Protein AF-A0A7S2IT44-F1 (afdb_monomer_lite)

Radius of gyration: 85.57 Å; chains: 1; bounding box: 168×26×240 Å

Foldseek 3Di:
DPVVVVVVVVVVVVVVVVVVVVVVVVVVVVVVVVVVVVVVVVVVVVVVVVVVVVVVVVVVVVVVVVVVVVVVVVVVVVVVVVVVVVVVVVVVVVVVVVVVVVVVVVVVVVVVVVVVVVVVVVVVVVVVVVVVVVVVVVVVVVVVVVVVVVVVVVVVVVVVVVVVVVVCCVVQCADPVGHHDDDDPPDPDCVVVVVVVDPPPPPD

Organism: NCBI:txid327968

pLDDT: mean 90.28, std 12.43, range [51.97, 98.56]

Secondary structure (DSSP, 8-state):
-HHHHHHHHHHHHHHHHHHHHHHHHHHHHHHHHHHHHHHHHHHHHHHHHHHHHHHHHHHHHHHHHHHHHHHHHHHHHHHHHHHHHHHHHHHHHHHHHHHHHHHHHHHHHHHHHHHHHHHHHHHHHHHHHHHHHHHHHHHHHHHHHHHHHHHHHHHHHHHHHHHHHHHHHHHTTB-TTSPBPP-------THHHHHTT-GGGS--

Sequence (204 aa):
MDQLRQHQMDLKKQEHAGIDKQKKISSLDKLMQNLQEQLQEEVDSKLAAEADARNAAQMQALLQKKNRMLDEALQLALKAQEKVEKRLAELTDKSIALTTQNDYLGTRIDGNEEDKGALKYELRRGEEEMRQTAATNTQLTQQHAEVEDRFNQIGAEKAALKAELDYIKREDMLDESGRTKPILIESDSKLVERLQINEFLYSA

Structure (mmCIF, N/CA/C/O backbone):
data_AF-A0A7S2IT44-F1
#
_entry.id   AF-A0A7S2IT44-F1
#
loop_
_atom_site.group_PDB
_atom_site.id
_atom_site.type_symbol
_atom_site.label_atom_id
_atom_site.label_alt_id
_atom_site.label_comp_id
_atom_site.label_asym_id
_atom_site.label_entity_id
_atom_site.label_seq_id
_atom_site.pdbx_PDB_ins_code
_atom_site.Cartn_x
_atom_site.Cartn_y
_atom_site.Cartn_z
_atom_site.occupancy
_atom_site.B_iso_or_equiv
_atom_site.auth_seq_id
_atom_site.auth_comp_id
_atom_site.auth_asym_id
_atom_site.auth_atom_id
_atom_site.pdbx_PDB_model_num
ATOM 1 N N . MET A 1 1 ? 84.188 9.986 -112.454 1.00 56.94 1 MET A N 1
ATOM 2 C CA . MET A 1 1 ? 84.364 9.146 -111.245 1.00 56.94 1 MET A CA 1
ATOM 3 C C . MET A 1 1 ? 83.858 9.828 -109.970 1.00 56.94 1 MET A C 1
ATOM 5 O O . MET A 1 1 ? 83.361 9.117 -109.107 1.00 56.94 1 MET A O 1
ATOM 9 N N . ASP A 1 2 ? 83.897 11.164 -109.854 1.00 64.44 2 ASP A N 1
ATOM 10 C CA . ASP A 1 2 ? 83.483 11.870 -108.622 1.00 64.44 2 ASP A CA 1
ATOM 11 C C . ASP A 1 2 ? 81.969 11.939 -108.361 1.00 64.44 2 ASP A C 1
ATOM 13 O O . ASP A 1 2 ? 81.542 11.778 -107.221 1.00 64.44 2 ASP A O 1
ATOM 17 N N . GLN A 1 3 ? 81.129 12.086 -109.392 1.00 68.44 3 GLN A N 1
ATOM 18 C CA . GLN A 1 3 ? 79.668 12.186 -109.206 1.00 68.44 3 GLN A CA 1
ATOM 19 C C . GLN A 1 3 ? 79.037 10.898 -108.645 1.00 68.44 3 GLN A C 1
ATOM 21 O O . GLN A 1 3 ? 78.153 10.958 -107.796 1.00 68.44 3 GLN A O 1
ATOM 26 N N . LEU A 1 4 ? 79.528 9.721 -109.052 1.00 73.56 4 LEU A N 1
ATOM 27 C CA . LEU A 1 4 ? 79.029 8.434 -108.552 1.00 73.56 4 LEU A CA 1
ATOM 28 C C . LEU A 1 4 ? 79.374 8.223 -107.067 1.00 73.56 4 LEU A C 1
ATOM 30 O O . LEU A 1 4 ? 78.542 7.730 -106.310 1.00 73.56 4 LEU A O 1
ATOM 34 N N . ARG A 1 5 ? 80.574 8.637 -106.631 1.00 76.00 5 ARG A N 1
ATOM 35 C CA . ARG A 1 5 ? 80.965 8.595 -105.211 1.00 76.00 5 ARG A CA 1
ATOM 36 C C . ARG A 1 5 ? 80.138 9.556 -104.364 1.00 76.00 5 ARG A C 1
ATOM 38 O O . ARG A 1 5 ? 79.732 9.180 -103.268 1.00 76.00 5 ARG A O 1
ATOM 45 N N . GLN A 1 6 ? 79.864 10.756 -104.876 1.00 77.62 6 GLN A N 1
ATOM 46 C CA . GLN A 1 6 ? 79.027 11.740 -104.192 1.00 77.62 6 GLN A CA 1
ATOM 47 C C . GLN A 1 6 ? 77.599 11.208 -103.990 1.00 77.62 6 GLN A C 1
ATOM 49 O O . GLN A 1 6 ? 77.111 11.183 -102.864 1.00 77.62 6 GLN A O 1
ATOM 54 N N . HIS A 1 7 ? 76.979 10.658 -105.040 1.00 78.06 7 HIS A N 1
ATOM 55 C CA . HIS A 1 7 ? 75.656 10.034 -104.934 1.00 78.06 7 HIS A CA 1
ATOM 56 C C . HIS A 1 7 ? 75.630 8.824 -103.987 1.00 78.06 7 HIS A C 1
ATOM 58 O O . HIS A 1 7 ? 74.667 8.660 -103.245 1.00 78.06 7 HIS A O 1
ATOM 64 N N . GLN A 1 8 ? 76.684 8.001 -103.951 1.00 78.69 8 GLN A N 1
ATOM 65 C CA . GLN A 1 8 ? 76.793 6.895 -102.989 1.00 78.69 8 GLN A CA 1
ATOM 66 C C . GLN A 1 8 ? 76.936 7.381 -101.537 1.00 78.69 8 GLN A C 1
ATOM 68 O O . GLN A 1 8 ? 76.395 6.755 -100.626 1.00 78.69 8 GLN A O 1
ATOM 73 N N . MET A 1 9 ? 77.646 8.489 -101.300 1.00 83.06 9 MET A N 1
ATOM 74 C CA . MET A 1 9 ? 77.715 9.112 -99.975 1.00 83.06 9 MET A CA 1
ATOM 75 C C . MET A 1 9 ? 76.372 9.706 -99.547 1.00 83.06 9 MET A C 1
ATOM 77 O O . MET A 1 9 ? 75.975 9.533 -98.394 1.00 83.06 9 MET A O 1
ATOM 81 N N . ASP A 1 10 ? 75.675 10.386 -100.454 1.00 82.19 10 ASP A N 1
ATOM 82 C CA . ASP A 1 10 ? 74.385 11.009 -100.159 1.00 82.19 10 ASP A CA 1
ATOM 83 C C . ASP A 1 10 ? 73.288 9.955 -99.941 1.00 82.19 10 ASP A C 1
ATOM 85 O O . ASP A 1 10 ? 72.503 10.083 -99.000 1.00 82.19 10 ASP A O 1
ATOM 89 N N . LEU A 1 11 ? 73.314 8.848 -100.694 1.00 82.38 11 LEU A N 1
ATOM 90 C CA . LEU A 1 11 ? 72.456 7.684 -100.459 1.00 82.38 11 LEU A CA 1
ATOM 91 C C . LEU A 1 11 ? 72.702 7.075 -99.071 1.00 82.38 11 LEU A C 1
ATOM 93 O O . LEU A 1 11 ? 71.756 6.908 -98.307 1.00 82.38 11 LEU A O 1
ATOM 97 N N . LYS A 1 12 ? 73.965 6.836 -98.687 1.00 83.56 12 LYS A N 1
ATOM 98 C CA . LYS A 1 12 ? 74.302 6.322 -97.345 1.00 83.56 12 LYS A CA 1
ATOM 99 C C . LYS A 1 12 ? 73.848 7.255 -96.223 1.00 83.56 12 LYS A C 1
ATOM 101 O O . LYS A 1 12 ? 73.388 6.779 -95.189 1.00 83.56 12 LYS A O 1
ATOM 106 N N . LYS A 1 13 ? 73.960 8.576 -96.400 1.00 85.25 13 LYS A N 1
ATOM 107 C CA . LYS A 1 13 ? 73.439 9.556 -95.428 1.00 85.25 13 LYS A CA 1
ATOM 108 C C . LYS A 1 13 ? 71.919 9.480 -95.315 1.00 85.25 13 LYS A C 1
ATOM 110 O O . LYS A 1 13 ? 71.393 9.556 -94.207 1.00 85.25 13 LYS A O 1
ATOM 115 N N . GLN A 1 14 ? 71.221 9.320 -96.436 1.00 83.44 14 GLN A N 1
ATOM 116 C CA . GLN A 1 14 ? 69.767 9.199 -96.462 1.00 83.44 14 GLN A CA 1
ATOM 117 C C . GLN A 1 14 ? 69.290 7.879 -95.837 1.00 83.44 14 GLN A C 1
ATOM 119 O O . GLN A 1 14 ? 68.323 7.888 -95.078 1.00 83.44 14 GLN A O 1
ATOM 124 N N . GLU A 1 15 ? 69.998 6.773 -96.074 1.00 84.88 15 GLU A N 1
ATOM 125 C CA . GLU A 1 15 ? 69.763 5.480 -95.422 1.00 84.88 15 GLU A CA 1
ATOM 126 C C . GLU A 1 15 ? 69.982 5.568 -93.907 1.00 84.88 15 GLU A C 1
ATOM 128 O O . GLU A 1 15 ? 69.126 5.133 -93.139 1.00 84.88 15 GLU A O 1
ATOM 133 N N . HIS A 1 16 ? 71.075 6.197 -93.455 1.00 85.38 16 HIS A N 1
ATOM 134 C CA . HIS A 1 16 ? 71.330 6.407 -92.024 1.00 85.38 16 HIS A CA 1
ATOM 135 C C . HIS A 1 16 ? 70.254 7.286 -91.375 1.00 85.38 16 HIS A C 1
ATOM 137 O O . HIS A 1 16 ? 69.693 6.921 -90.344 1.00 85.38 16 HIS A O 1
ATOM 143 N N . ALA A 1 17 ? 69.883 8.393 -92.026 1.00 88.00 17 ALA A N 1
ATOM 144 C CA . ALA A 1 17 ? 68.797 9.253 -91.568 1.00 88.00 17 ALA A CA 1
ATOM 145 C C . ALA A 1 17 ? 67.441 8.522 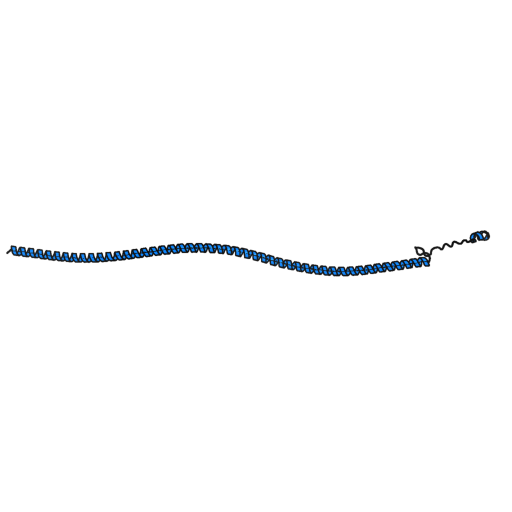-91.543 1.00 88.00 17 ALA A C 1
ATOM 147 O O . ALA A 1 17 ? 66.611 8.793 -90.675 1.00 88.00 17 ALA A O 1
ATOM 148 N N . GLY A 1 18 ? 67.206 7.593 -92.474 1.00 87.56 18 GLY A N 1
ATOM 149 C CA . GLY A 1 18 ? 66.038 6.712 -92.485 1.00 87.56 18 GLY A CA 1
ATOM 150 C C . GLY A 1 18 ? 66.027 5.746 -91.300 1.00 87.56 18 GLY A C 1
ATOM 151 O O . GLY A 1 18 ? 65.014 5.638 -90.611 1.00 87.56 18 GLY A O 1
ATOM 152 N N . ILE A 1 19 ? 67.164 5.110 -91.005 1.00 90.12 19 ILE A N 1
ATOM 153 C CA . ILE A 1 19 ? 67.335 4.215 -89.850 1.00 90.12 19 ILE A CA 1
ATOM 154 C C . ILE A 1 19 ? 67.107 4.968 -88.531 1.00 90.12 19 ILE A C 1
ATOM 156 O O . ILE A 1 19 ? 66.402 4.467 -87.653 1.00 90.12 19 ILE A O 1
ATOM 160 N N . ASP A 1 20 ? 67.648 6.177 -88.388 1.00 89.81 20 ASP A N 1
ATOM 161 C CA . ASP A 1 20 ? 67.479 6.982 -87.173 1.00 89.81 20 ASP A CA 1
ATOM 162 C C . ASP A 1 20 ? 66.030 7.445 -86.984 1.00 89.81 20 ASP A C 1
ATOM 164 O O . ASP A 1 20 ? 65.495 7.389 -85.872 1.00 89.81 20 ASP A O 1
ATOM 168 N N . LYS A 1 21 ? 65.347 7.824 -88.073 1.00 91.69 21 LYS A N 1
ATOM 169 C CA . LYS A 1 21 ? 63.904 8.106 -88.047 1.00 91.69 21 LYS A CA 1
ATOM 170 C C . LYS A 1 21 ? 63.099 6.869 -87.656 1.00 91.69 21 LYS A C 1
ATOM 172 O O . LYS A 1 21 ? 62.211 6.990 -86.817 1.00 91.69 21 LYS A O 1
ATOM 177 N N . GLN A 1 22 ? 63.433 5.691 -88.183 1.00 91.69 22 GLN A N 1
ATOM 178 C CA . GLN A 1 22 ? 62.745 4.442 -87.849 1.00 91.69 22 GLN A CA 1
ATOM 179 C C . GLN A 1 22 ? 62.913 4.069 -86.370 1.00 91.69 22 GLN A C 1
ATOM 181 O O . GLN A 1 22 ? 61.943 3.693 -85.712 1.00 91.69 22 GLN A O 1
ATOM 186 N N . LYS A 1 23 ? 64.122 4.224 -85.813 1.00 92.31 23 LYS A N 1
ATOM 187 C CA . LYS A 1 23 ? 64.368 4.036 -84.373 1.00 92.31 23 LYS A CA 1
ATOM 188 C C . LYS A 1 23 ? 63.556 5.019 -83.537 1.00 92.31 23 LYS A C 1
ATOM 190 O O . LYS A 1 23 ? 62.980 4.624 -82.526 1.00 92.31 23 LYS A O 1
ATOM 195 N N . LYS A 1 24 ? 63.479 6.281 -83.971 1.00 93.62 24 LYS A N 1
ATOM 196 C CA . LYS A 1 24 ? 62.694 7.307 -83.282 1.00 93.62 24 LYS A CA 1
ATOM 197 C C . LYS A 1 24 ? 61.197 6.996 -83.313 1.00 93.62 24 LYS A C 1
ATOM 199 O O . LYS A 1 24 ? 60.570 7.065 -82.262 1.00 93.62 24 LYS A O 1
ATOM 204 N N . ILE A 1 25 ? 60.654 6.581 -84.458 1.00 92.56 25 ILE A N 1
ATOM 205 C CA . ILE A 1 25 ? 59.260 6.124 -84.588 1.00 92.56 25 ILE A CA 1
ATOM 206 C C . ILE A 1 25 ? 59.003 4.948 -83.642 1.00 92.56 25 ILE A C 1
ATOM 208 O O . ILE A 1 25 ? 58.142 5.054 -82.782 1.00 92.56 25 ILE A O 1
ATOM 212 N N . SER A 1 26 ? 59.838 3.904 -83.673 1.00 93.25 26 SER A N 1
ATOM 213 C CA . SER A 1 26 ? 59.680 2.751 -82.775 1.00 93.25 26 SER A CA 1
ATOM 214 C C . SER A 1 26 ? 59.762 3.125 -81.287 1.00 93.25 26 SER A C 1
ATOM 216 O O . SER A 1 26 ? 59.052 2.551 -80.463 1.00 93.25 26 SER A O 1
ATOM 218 N N . SER A 1 27 ? 60.611 4.091 -80.920 1.00 94.31 27 SER A N 1
ATOM 219 C CA . SER A 1 27 ? 60.690 4.584 -79.540 1.00 94.31 27 SER A CA 1
ATOM 220 C C . SER A 1 27 ? 59.446 5.371 -79.123 1.00 94.31 27 SER A C 1
ATOM 222 O O . SER A 1 27 ? 58.989 5.229 -77.991 1.00 94.31 27 SER A O 1
ATOM 224 N N . LEU A 1 28 ? 58.879 6.160 -80.040 1.00 93.88 28 LEU A N 1
ATOM 225 C CA . LEU A 1 28 ? 57.646 6.907 -79.815 1.00 93.88 28 LEU A CA 1
ATOM 226 C C . LEU A 1 28 ? 56.434 5.973 -79.749 1.00 93.88 28 LEU A C 1
ATOM 228 O O . LEU A 1 28 ? 55.588 6.181 -78.890 1.00 93.88 28 LEU A O 1
ATOM 232 N N . ASP A 1 29 ? 56.389 4.916 -80.561 1.00 93.75 29 ASP A N 1
ATOM 233 C CA . ASP A 1 29 ? 55.325 3.907 -80.514 1.00 93.75 29 ASP A CA 1
ATOM 234 C C . ASP A 1 29 ? 55.306 3.175 -79.167 1.00 93.75 29 ASP A C 1
ATOM 236 O O . ASP A 1 29 ? 54.248 3.008 -78.566 1.00 93.75 29 ASP A O 1
ATOM 240 N N . LYS A 1 30 ? 56.482 2.801 -78.641 1.00 94.69 30 LYS A N 1
ATOM 241 C CA . LYS A 1 30 ? 56.598 2.207 -77.298 1.00 94.69 30 LYS A CA 1
ATOM 242 C C . LYS A 1 30 ? 56.159 3.174 -76.202 1.00 94.69 30 LYS A C 1
ATOM 244 O O . LYS A 1 30 ? 55.469 2.773 -75.273 1.00 94.69 30 LYS A O 1
ATOM 249 N N . LEU A 1 31 ? 56.551 4.445 -76.305 1.00 95.38 31 LEU A N 1
ATOM 250 C CA . LEU A 1 31 ? 56.120 5.468 -75.354 1.00 95.38 31 LEU A CA 1
ATOM 251 C C . LEU A 1 31 ? 54.600 5.668 -75.406 1.00 95.38 31 LEU A C 1
ATOM 253 O O . LEU A 1 31 ? 53.967 5.781 -74.363 1.00 95.38 31 LEU A O 1
ATOM 257 N N . MET A 1 32 ? 54.020 5.686 -76.607 1.00 95.56 32 MET A N 1
ATOM 258 C CA . MET A 1 32 ? 52.580 5.809 -76.812 1.00 95.56 32 MET A CA 1
ATOM 259 C C . MET A 1 32 ? 51.829 4.620 -76.205 1.00 95.56 32 MET A C 1
ATOM 261 O O . MET A 1 32 ? 50.849 4.840 -75.502 1.00 95.56 32 MET A O 1
ATOM 265 N N . GLN A 1 33 ? 52.306 3.389 -76.416 1.00 95.19 33 GLN A N 1
ATOM 266 C CA . GLN A 1 33 ? 51.720 2.191 -75.805 1.00 95.19 33 GLN A CA 1
ATOM 267 C C . GLN A 1 33 ? 51.778 2.249 -74.276 1.00 95.19 33 GLN A C 1
ATOM 269 O O . GLN A 1 33 ? 50.745 2.099 -73.632 1.00 95.19 33 GLN A O 1
ATOM 274 N N . ASN A 1 34 ? 52.937 2.579 -73.698 1.00 95.81 34 ASN A N 1
ATOM 275 C CA . ASN A 1 34 ? 53.078 2.707 -72.244 1.00 95.81 34 ASN A CA 1
ATOM 276 C C . ASN A 1 34 ? 52.149 3.785 -71.659 1.00 95.81 34 ASN A C 1
ATOM 278 O O . ASN A 1 34 ? 51.547 3.580 -70.610 1.00 95.81 34 ASN A O 1
ATOM 282 N N . LEU A 1 35 ? 52.021 4.940 -72.323 1.00 95.56 35 LEU A N 1
ATOM 283 C CA . LEU A 1 35 ? 51.110 6.003 -71.883 1.00 95.56 35 LEU A CA 1
ATOM 284 C C . LEU A 1 35 ? 49.642 5.580 -71.994 1.00 95.56 35 LEU A C 1
ATOM 286 O O . LEU A 1 35 ? 48.829 5.974 -71.162 1.00 95.56 35 LEU A O 1
ATOM 290 N N . GLN A 1 36 ? 49.297 4.788 -73.008 1.00 96.00 36 GLN A N 1
ATOM 291 C CA . GLN A 1 36 ? 47.947 4.267 -73.185 1.00 96.00 36 GLN A CA 1
ATOM 292 C C . GLN A 1 36 ? 47.595 3.228 -72.111 1.00 96.00 36 GLN A C 1
ATOM 294 O O . GLN A 1 36 ? 46.484 3.264 -71.590 1.00 96.00 36 GLN A O 1
ATOM 299 N N . GLU A 1 37 ? 48.540 2.363 -71.735 1.00 95.81 37 GLU A N 1
ATOM 300 C CA . GLU A 1 37 ? 48.389 1.421 -70.618 1.00 95.81 37 GLU A CA 1
ATOM 301 C C . GLU A 1 37 ? 48.223 2.158 -69.281 1.00 95.81 37 GLU A C 1
ATOM 303 O O . GLU A 1 37 ? 47.260 1.906 -68.563 1.00 95.81 37 GLU A O 1
ATOM 308 N N . GLN A 1 38 ? 49.076 3.145 -68.990 1.00 95.94 38 GLN A N 1
ATOM 309 C CA . GLN A 1 38 ? 48.962 3.961 -67.772 1.00 95.94 38 GLN A CA 1
ATOM 310 C C . GLN A 1 38 ? 47.640 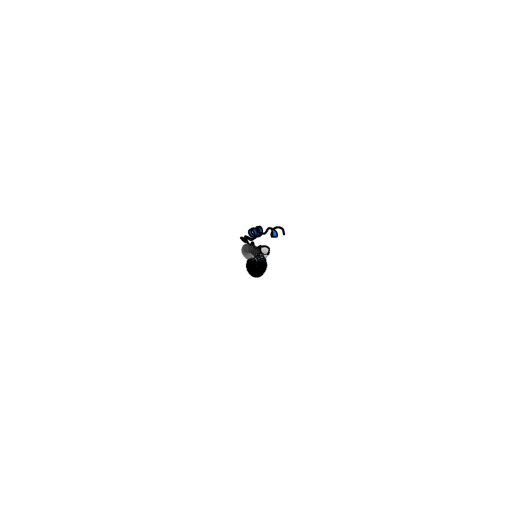4.730 -67.698 1.00 95.94 38 GLN A C 1
ATOM 312 O O . GLN A 1 38 ? 47.026 4.821 -66.636 1.00 95.94 38 GLN A O 1
ATOM 317 N N . LEU A 1 39 ? 47.179 5.284 -68.824 1.00 95.75 39 LEU A N 1
ATOM 318 C CA . LEU A 1 39 ? 45.885 5.959 -68.876 1.00 95.75 39 LEU A CA 1
ATOM 319 C C . LEU A 1 39 ? 44.739 4.981 -68.594 1.00 95.75 39 LEU A C 1
ATOM 321 O O . LEU A 1 39 ? 43.792 5.352 -67.905 1.00 95.75 39 LEU A O 1
ATOM 325 N N . GLN A 1 40 ? 44.820 3.753 -69.110 1.00 95.88 40 GLN A N 1
ATOM 326 C CA . GLN A 1 40 ? 43.812 2.728 -68.857 1.00 95.88 40 GLN A CA 1
ATOM 327 C C . GLN A 1 40 ? 43.775 2.335 -67.373 1.00 95.88 40 GLN A C 1
ATOM 329 O O . GLN A 1 40 ? 42.694 2.300 -66.790 1.00 95.88 40 GLN A O 1
ATOM 334 N N . GLU A 1 41 ? 44.935 2.132 -66.743 1.00 96.50 41 GLU A N 1
ATOM 335 C CA . GLU A 1 41 ? 45.030 1.844 -65.305 1.00 96.50 41 GLU A CA 1
ATOM 336 C C . GLU A 1 41 ? 44.437 2.973 -64.445 1.00 96.50 41 GLU A C 1
ATOM 338 O O . GLU A 1 41 ? 43.683 2.711 -63.506 1.00 96.50 41 GLU A O 1
ATOM 343 N N . GLU A 1 42 ? 44.715 4.236 -64.781 1.00 95.38 42 GLU A N 1
ATOM 344 C CA . GLU A 1 42 ? 44.138 5.395 -64.087 1.00 95.38 42 GLU A CA 1
ATOM 345 C C . GLU A 1 42 ? 42.618 5.499 -64.277 1.00 95.38 42 GLU A C 1
ATOM 347 O O . GLU A 1 42 ? 41.886 5.825 -63.338 1.00 95.38 42 GLU A O 1
ATOM 352 N N . VAL A 1 43 ? 42.110 5.192 -65.475 1.00 96.56 43 VAL A N 1
ATOM 353 C CA . VAL A 1 43 ? 40.663 5.152 -65.734 1.00 96.56 43 VAL A CA 1
ATOM 354 C C . VAL A 1 43 ? 39.997 4.060 -64.897 1.00 96.56 43 VAL A C 1
ATOM 356 O O . VAL A 1 43 ? 38.989 4.336 -64.243 1.00 96.56 43 VAL A O 1
ATOM 359 N N . ASP A 1 44 ? 40.569 2.858 -64.862 1.00 96.19 44 ASP A N 1
ATOM 360 C CA . ASP A 1 44 ? 40.024 1.734 -64.097 1.00 96.19 44 ASP A CA 1
ATOM 361 C C . ASP A 1 44 ? 40.072 2.011 -62.584 1.00 96.19 44 ASP A C 1
ATOM 363 O O . ASP A 1 44 ? 39.083 1.796 -61.876 1.00 96.19 44 ASP A O 1
ATOM 367 N N . SER A 1 45 ? 41.175 2.587 -62.094 1.00 96.25 45 SER A N 1
ATOM 368 C CA . SER A 1 45 ? 41.328 3.040 -60.705 1.00 96.25 45 SER A CA 1
ATOM 369 C C . SER A 1 45 ? 40.281 4.092 -60.327 1.00 96.25 45 SER A C 1
ATOM 371 O O . SER A 1 45 ? 39.625 3.994 -59.285 1.00 96.25 45 SER A O 1
ATOM 373 N N . LYS A 1 46 ? 40.042 5.075 -61.205 1.00 96.31 46 LYS A N 1
ATOM 374 C CA . LYS A 1 46 ? 39.025 6.108 -60.987 1.00 96.31 46 LYS A CA 1
ATOM 375 C C . LYS A 1 46 ? 37.613 5.526 -60.939 1.00 96.31 46 LYS A C 1
ATOM 377 O O . LYS A 1 46 ? 36.829 5.926 -60.080 1.00 96.31 46 LYS A O 1
ATOM 382 N N . LEU A 1 47 ? 37.287 4.589 -61.830 1.00 96.31 47 LEU A N 1
ATOM 383 C CA . LEU A 1 47 ? 35.983 3.920 -61.837 1.00 96.31 47 LEU A CA 1
ATOM 384 C C . LEU A 1 47 ? 35.762 3.101 -60.558 1.00 96.31 47 LEU A C 1
ATOM 386 O O . LEU A 1 47 ? 34.669 3.143 -59.990 1.00 96.31 47 LEU A O 1
ATOM 390 N N . ALA A 1 48 ? 36.796 2.409 -60.068 1.00 96.44 48 ALA A N 1
ATOM 391 C CA . ALA A 1 48 ? 36.739 1.693 -58.795 1.00 96.44 48 ALA A CA 1
ATOM 392 C C . ALA A 1 48 ? 36.516 2.654 -57.613 1.00 96.44 48 ALA A C 1
ATOM 394 O O . ALA A 1 48 ? 35.604 2.446 -56.811 1.00 96.44 48 ALA A O 1
ATOM 395 N N . ALA A 1 49 ? 37.269 3.757 -57.554 1.00 96.12 49 ALA A N 1
ATOM 396 C CA . ALA A 1 49 ? 37.117 4.769 -56.510 1.00 96.12 49 ALA A CA 1
ATOM 397 C C . ALA A 1 49 ? 35.726 5.431 -56.523 1.00 96.12 49 ALA A C 1
ATOM 399 O O . ALA A 1 49 ? 35.154 5.703 -55.466 1.00 96.12 49 ALA A O 1
ATOM 400 N N . GLU A 1 50 ? 35.148 5.671 -57.705 1.00 96.25 50 GLU A N 1
ATOM 401 C CA . GLU A 1 50 ? 33.794 6.217 -57.840 1.00 96.25 50 GLU A CA 1
ATOM 402 C C . GLU A 1 50 ? 32.723 5.223 -57.357 1.00 96.25 50 GLU A C 1
ATOM 404 O O . GLU A 1 50 ? 31.781 5.613 -56.657 1.00 96.25 50 GLU A O 1
ATOM 409 N N . ALA A 1 51 ? 32.882 3.931 -57.665 1.00 96.19 51 ALA A N 1
ATOM 410 C CA . ALA A 1 51 ? 31.998 2.881 -57.166 1.00 96.19 51 ALA A CA 1
ATOM 411 C C . ALA A 1 51 ? 32.052 2.773 -55.632 1.00 96.19 51 ALA A C 1
ATOM 413 O O . ALA A 1 51 ? 31.004 2.731 -54.978 1.00 96.19 51 ALA A O 1
ATOM 414 N N . ASP A 1 52 ? 33.250 2.814 -55.048 1.00 96.31 52 ASP A N 1
ATOM 415 C CA . ASP A 1 52 ? 33.447 2.773 -53.598 1.00 96.31 52 ASP A CA 1
ATOM 416 C C . ASP A 1 52 ? 32.869 4.008 -52.902 1.00 96.31 52 ASP A C 1
ATOM 418 O O . ASP A 1 52 ? 32.155 3.881 -51.902 1.00 96.31 52 ASP A O 1
ATOM 422 N N . ALA A 1 53 ? 33.084 5.204 -53.460 1.00 96.44 53 ALA A N 1
ATOM 423 C CA . ALA A 1 53 ? 32.500 6.438 -52.942 1.00 96.44 53 ALA A CA 1
ATOM 424 C C . ALA A 1 53 ? 30.963 6.385 -52.952 1.00 96.44 53 ALA A C 1
ATOM 426 O O . ALA A 1 53 ? 30.310 6.782 -51.981 1.00 96.44 53 ALA A O 1
ATOM 427 N N . ARG A 1 54 ? 30.369 5.838 -54.020 1.00 96.62 54 ARG A N 1
ATOM 428 C CA . ARG A 1 54 ? 28.916 5.658 -54.123 1.00 96.62 54 ARG A CA 1
ATOM 429 C C . ARG A 1 54 ? 28.388 4.662 -53.088 1.00 96.62 54 ARG A C 1
ATOM 431 O O . ARG A 1 54 ? 27.368 4.940 -52.453 1.00 96.62 54 ARG A O 1
ATOM 438 N N . ASN A 1 55 ? 29.076 3.539 -52.886 1.00 96.12 55 ASN A N 1
ATOM 439 C CA . ASN A 1 55 ? 28.715 2.539 -51.878 1.00 96.12 55 ASN A CA 1
ATOM 440 C C . ASN A 1 55 ? 28.811 3.110 -50.455 1.00 96.12 55 ASN A C 1
ATOM 442 O O . ASN A 1 55 ? 27.885 2.947 -49.655 1.00 96.12 55 ASN A O 1
ATOM 446 N N . ALA A 1 56 ? 29.882 3.849 -50.153 1.00 96.56 56 ALA A N 1
ATOM 447 C CA . ALA A 1 56 ? 30.064 4.517 -48.867 1.00 96.56 56 ALA A CA 1
ATOM 448 C C . ALA A 1 56 ? 28.949 5.540 -48.594 1.00 96.56 56 ALA A C 1
ATOM 450 O O . ALA A 1 56 ? 28.368 5.541 -47.506 1.00 96.56 56 ALA A O 1
ATOM 451 N N . ALA A 1 57 ? 28.581 6.352 -49.592 1.00 96.88 57 ALA A N 1
ATOM 452 C CA . ALA A 1 57 ? 27.491 7.320 -49.474 1.00 96.88 57 ALA A CA 1
ATOM 453 C C . ALA A 1 57 ? 26.132 6.644 -49.203 1.00 96.88 57 ALA A C 1
ATOM 455 O O . ALA A 1 57 ? 25.363 7.102 -48.352 1.00 96.88 57 ALA A O 1
ATOM 456 N N . GLN A 1 58 ? 25.841 5.523 -49.873 1.00 97.06 58 GLN A N 1
ATOM 457 C CA . GLN A 1 58 ? 24.624 4.745 -49.615 1.00 97.06 58 GLN A CA 1
ATOM 458 C C . GLN A 1 58 ? 24.607 4.162 -48.198 1.00 97.06 58 GLN A C 1
ATOM 460 O O . GLN A 1 58 ? 23.592 4.256 -47.501 1.00 97.06 58 GLN A O 1
ATOM 465 N N . MET A 1 59 ? 25.729 3.602 -47.739 1.00 96.75 59 MET A N 1
ATOM 466 C CA . MET A 1 59 ? 25.827 3.050 -46.389 1.00 96.75 59 MET A CA 1
ATOM 467 C C . MET A 1 59 ? 25.677 4.142 -45.323 1.00 96.75 59 MET A C 1
ATOM 469 O O . MET A 1 59 ? 24.951 3.952 -44.345 1.00 96.75 59 MET A O 1
ATOM 473 N N . GLN A 1 60 ? 26.280 5.313 -45.537 1.00 97.25 60 GLN A N 1
ATOM 474 C CA . GLN A 1 60 ? 26.133 6.469 -44.655 1.00 97.25 60 GLN A CA 1
ATOM 475 C C . GLN A 1 60 ? 24.671 6.928 -44.561 1.00 97.25 60 GLN A C 1
ATOM 477 O O . GLN A 1 60 ? 24.179 7.175 -43.459 1.00 97.25 60 GLN A O 1
ATOM 482 N N . ALA A 1 61 ? 23.947 6.981 -45.683 1.00 97.06 61 ALA A N 1
ATOM 483 C CA . ALA A 1 61 ? 22.528 7.335 -45.693 1.00 97.06 61 ALA A CA 1
ATOM 484 C C . ALA A 1 61 ? 21.670 6.325 -44.904 1.00 97.06 61 ALA A C 1
ATOM 486 O O . ALA A 1 61 ? 20.781 6.718 -44.143 1.00 97.06 61 ALA A O 1
ATOM 487 N N . LEU A 1 62 ? 21.958 5.023 -45.026 1.00 97.38 62 LEU A N 1
ATOM 488 C CA . LEU A 1 62 ? 21.274 3.981 -44.252 1.00 97.38 62 LEU A CA 1
ATOM 489 C C . LEU A 1 62 ? 21.558 4.097 -42.751 1.00 97.38 62 LEU A C 1
ATOM 491 O O . LEU A 1 62 ? 20.633 3.963 -41.947 1.00 97.38 62 LEU A O 1
ATOM 495 N N . LEU A 1 63 ? 22.806 4.374 -42.366 1.00 97.50 63 LEU A N 1
ATOM 496 C CA . LEU A 1 63 ? 23.183 4.580 -40.967 1.00 97.50 63 LEU A CA 1
ATOM 497 C C . LEU A 1 63 ? 22.502 5.815 -40.376 1.00 97.50 63 LEU A C 1
ATOM 499 O O . LEU A 1 63 ? 21.937 5.732 -39.290 1.00 97.50 63 LEU A O 1
ATOM 503 N N . GLN A 1 64 ? 22.464 6.930 -41.107 1.00 97.88 64 GLN A N 1
ATOM 504 C CA . GLN A 1 64 ? 21.740 8.127 -40.674 1.00 97.88 64 GLN A CA 1
ATOM 505 C C . GLN A 1 64 ? 20.245 7.852 -40.482 1.00 97.88 64 GLN A C 1
ATOM 507 O O . GLN A 1 64 ? 19.663 8.295 -39.492 1.00 97.88 64 GLN A O 1
ATOM 512 N N . LYS A 1 65 ? 19.623 7.086 -41.388 1.00 97.69 65 LYS A N 1
ATOM 513 C CA . LYS A 1 65 ? 18.219 6.682 -41.245 1.00 97.69 65 LYS A CA 1
ATOM 514 C C . LYS A 1 65 ? 18.007 5.812 -40.004 1.00 97.69 65 LYS A C 1
ATOM 516 O O . LYS A 1 65 ? 17.066 6.059 -39.256 1.00 97.69 65 LYS A O 1
ATOM 521 N N . LYS A 1 66 ? 18.880 4.827 -39.764 1.00 97.75 66 LYS A N 1
ATOM 522 C CA . LYS A 1 66 ? 18.815 3.974 -38.566 1.00 97.75 66 LYS A CA 1
ATOM 523 C C . LYS A 1 66 ? 18.993 4.778 -37.280 1.00 97.75 66 LYS A C 1
ATOM 525 O O . LYS A 1 66 ? 18.216 4.577 -36.355 1.00 97.75 66 LYS A O 1
ATOM 530 N N . ASN A 1 67 ? 19.946 5.707 -37.241 1.00 97.88 67 ASN A N 1
ATOM 531 C CA . ASN A 1 67 ? 20.173 6.554 -36.070 1.00 97.88 67 ASN A CA 1
ATOM 532 C C . ASN A 1 67 ? 18.941 7.402 -35.745 1.00 97.88 67 ASN A C 1
ATOM 534 O O . ASN A 1 67 ? 18.491 7.382 -34.609 1.00 97.88 67 ASN A O 1
ATOM 538 N N . ARG A 1 68 ? 18.313 8.034 -36.747 1.00 97.94 68 ARG A N 1
ATOM 539 C CA . ARG A 1 68 ? 17.064 8.785 -36.529 1.00 97.94 68 ARG A CA 1
ATOM 540 C C . ARG A 1 68 ? 15.949 7.916 -35.948 1.00 97.94 68 ARG A C 1
ATOM 542 O O . ARG A 1 68 ? 15.275 8.334 -35.016 1.00 97.94 68 ARG A O 1
ATOM 549 N N . MET A 1 69 ? 15.777 6.696 -36.462 1.00 97.50 69 MET A N 1
ATOM 550 C CA . MET A 1 69 ? 14.773 5.767 -35.929 1.00 97.50 69 MET A CA 1
ATOM 551 C C . MET A 1 69 ? 15.075 5.351 -34.482 1.00 97.50 69 MET A C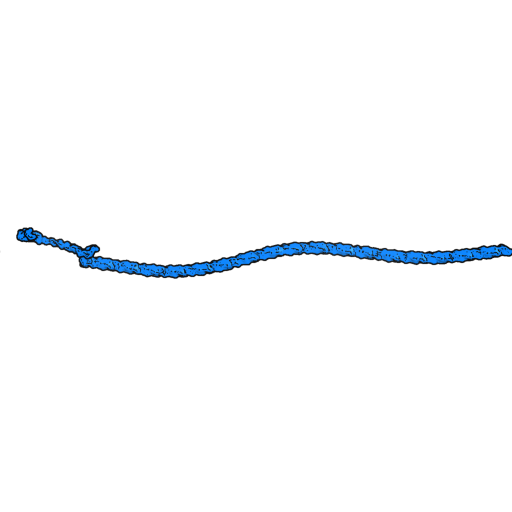 1
ATOM 553 O O . MET A 1 69 ? 14.151 5.206 -33.685 1.00 97.50 69 MET A O 1
ATOM 557 N N . LEU A 1 70 ? 16.351 5.156 -34.138 1.00 97.81 70 LEU A N 1
ATOM 558 C CA . LEU A 1 70 ? 16.767 4.854 -32.767 1.00 97.81 70 LEU A CA 1
ATOM 559 C C . LEU A 1 70 ? 16.521 6.040 -31.829 1.00 97.81 70 LEU A C 1
ATOM 561 O O . LEU A 1 70 ? 16.016 5.829 -30.730 1.00 97.81 70 LEU A O 1
ATOM 565 N N . ASP A 1 71 ? 16.802 7.266 -32.272 1.00 97.62 71 ASP A N 1
ATOM 566 C CA . ASP A 1 71 ? 16.550 8.482 -31.493 1.00 97.62 71 ASP A CA 1
ATOM 567 C C . ASP A 1 71 ? 15.048 8.673 -31.215 1.00 97.62 71 ASP A C 1
ATOM 569 O O . ASP A 1 71 ? 14.649 8.971 -30.087 1.00 97.62 71 ASP A O 1
ATOM 573 N N . GLU A 1 72 ? 14.194 8.440 -32.216 1.00 97.81 72 GLU A N 1
ATOM 574 C CA . GLU A 1 72 ? 12.733 8.480 -32.065 1.00 97.81 72 GLU A CA 1
ATOM 575 C C . GLU A 1 72 ? 12.222 7.389 -31.110 1.00 97.81 72 GLU A C 1
ATOM 577 O O . GLU A 1 72 ? 11.393 7.659 -30.235 1.00 97.81 72 GLU A O 1
ATOM 582 N N . ALA A 1 73 ? 12.740 6.163 -31.232 1.00 97.94 73 ALA A N 1
ATOM 583 C CA . ALA A 1 73 ? 12.389 5.064 -30.337 1.00 97.94 73 ALA A CA 1
ATOM 584 C C . ALA A 1 73 ? 12.823 5.347 -28.890 1.00 97.94 73 ALA A C 1
ATOM 586 O O . ALA A 1 73 ? 12.053 5.106 -27.958 1.00 97.94 73 ALA A O 1
ATOM 587 N N . LEU A 1 74 ? 14.019 5.912 -28.699 1.00 98.00 74 LEU A N 1
ATOM 588 C CA . LEU A 1 74 ? 14.527 6.315 -27.390 1.00 98.00 74 LEU A CA 1
ATOM 589 C C . LEU A 1 74 ? 13.649 7.407 -26.767 1.00 98.00 74 LEU A C 1
ATOM 591 O O . LEU A 1 74 ? 13.266 7.297 -25.606 1.00 98.00 74 LEU A O 1
ATOM 595 N N . GLN A 1 75 ? 13.264 8.426 -27.539 1.00 98.25 75 GLN A N 1
ATOM 596 C CA . GLN A 1 75 ? 12.350 9.479 -27.084 1.00 98.25 75 GLN A CA 1
ATOM 597 C C . GLN A 1 75 ? 11.000 8.919 -26.615 1.00 98.25 75 GLN A C 1
ATOM 599 O O . GLN A 1 75 ? 10.471 9.346 -25.585 1.00 98.25 75 GLN A O 1
ATOM 604 N N . LEU A 1 76 ? 10.431 7.959 -27.350 1.00 98.06 76 LEU A N 1
ATOM 605 C CA . LEU A 1 76 ? 9.181 7.301 -26.964 1.00 98.06 76 LEU A CA 1
ATOM 606 C C . LEU A 1 76 ? 9.345 6.468 -25.688 1.00 98.06 76 LEU A C 1
ATOM 608 O O . LEU A 1 76 ? 8.489 6.540 -24.804 1.00 98.06 76 LEU A O 1
ATOM 612 N N . ALA A 1 77 ? 10.446 5.725 -25.571 1.00 98.06 77 ALA A N 1
ATOM 613 C CA . ALA A 1 77 ? 10.749 4.928 -24.387 1.00 98.06 77 ALA A CA 1
ATOM 614 C C . ALA A 1 77 ? 10.912 5.806 -23.136 1.00 98.06 77 ALA A C 1
ATOM 616 O O . ALA A 1 77 ? 10.313 5.505 -22.107 1.00 98.06 77 ALA A O 1
ATOM 617 N N . LEU A 1 78 ? 11.627 6.931 -23.242 1.00 98.31 78 LEU A N 1
ATOM 618 C CA . LEU A 1 78 ? 11.807 7.880 -22.138 1.00 98.31 78 LEU A CA 1
ATOM 619 C C . LEU A 1 78 ? 10.476 8.493 -21.680 1.00 98.31 78 LEU A C 1
ATOM 621 O O . LEU A 1 78 ? 10.206 8.553 -20.483 1.00 98.31 78 LEU A O 1
ATOM 625 N N . LYS A 1 79 ? 9.593 8.878 -22.611 1.00 98.12 79 LYS A N 1
ATOM 626 C CA . LYS A 1 79 ? 8.248 9.380 -22.265 1.00 98.12 79 LYS A CA 1
ATOM 627 C C . LYS A 1 79 ? 7.387 8.317 -21.581 1.00 98.12 79 LYS A C 1
ATOM 629 O O . LYS A 1 79 ? 6.622 8.628 -20.668 1.00 98.12 79 LYS A O 1
ATOM 634 N N . ALA A 1 80 ? 7.480 7.066 -22.031 1.00 97.88 80 ALA A N 1
ATOM 635 C CA . ALA A 1 80 ? 6.773 5.957 -21.401 1.00 97.88 80 ALA A CA 1
ATOM 636 C C . ALA A 1 80 ? 7.309 5.686 -19.986 1.00 97.88 80 ALA A C 1
ATOM 638 O O . ALA A 1 80 ? 6.511 5.519 -19.064 1.00 97.88 80 ALA A O 1
ATOM 639 N N . GLN A 1 81 ? 8.633 5.709 -19.810 1.00 98.12 81 GLN A N 1
ATOM 640 C CA . GLN A 1 81 ? 9.292 5.576 -18.513 1.00 98.12 81 GLN A CA 1
ATOM 641 C C . GLN A 1 81 ? 8.842 6.675 -17.545 1.00 98.12 81 GLN A C 1
ATOM 643 O O . GLN A 1 81 ? 8.369 6.354 -16.460 1.00 98.12 81 GLN A O 1
ATOM 648 N N . GLU A 1 82 ? 8.873 7.946 -17.956 1.00 98.25 82 GLU A N 1
ATOM 649 C CA . GLU A 1 82 ? 8.452 9.074 -17.111 1.00 98.25 82 GLU A CA 1
ATOM 650 C C . GLU A 1 82 ? 6.992 8.922 -16.640 1.00 98.25 82 GLU A C 1
ATOM 652 O O . GLU A 1 82 ? 6.650 9.201 -15.488 1.00 98.25 82 GLU A O 1
ATOM 657 N N . LYS A 1 83 ? 6.106 8.431 -17.517 1.00 98.12 83 LYS A N 1
ATOM 658 C CA . LYS A 1 83 ? 4.703 8.168 -17.166 1.00 98.12 83 LYS A CA 1
ATOM 659 C C . LYS A 1 83 ? 4.571 7.052 -16.127 1.00 98.12 83 LYS A C 1
ATOM 661 O O . LYS A 1 83 ? 3.735 7.153 -15.228 1.00 98.12 83 LYS A O 1
ATOM 666 N N . VAL A 1 84 ? 5.364 5.990 -16.257 1.00 98.19 84 VAL A N 1
ATOM 667 C CA . VAL A 1 84 ? 5.382 4.879 -15.295 1.00 98.19 84 VAL A CA 1
ATOM 668 C C . VAL A 1 84 ? 5.956 5.335 -13.955 1.00 98.19 84 VAL A C 1
ATOM 670 O O . VAL A 1 84 ? 5.366 5.025 -12.925 1.00 98.19 84 VAL A O 1
ATOM 673 N N . GLU A 1 85 ? 7.031 6.121 -13.950 1.00 98.25 85 GLU A N 1
ATOM 674 C CA . GLU A 1 85 ? 7.642 6.673 -12.733 1.00 98.25 85 GLU A CA 1
ATOM 675 C C . GLU A 1 85 ? 6.676 7.587 -11.973 1.00 98.25 85 GLU A C 1
ATOM 677 O O . GLU A 1 85 ? 6.495 7.424 -10.767 1.00 98.25 85 GLU A O 1
ATOM 682 N N . LYS A 1 86 ? 5.964 8.476 -12.679 1.00 98.38 86 LYS A N 1
ATOM 683 C CA . LYS A 1 86 ? 4.895 9.295 -12.082 1.00 98.38 86 LYS A CA 1
ATOM 684 C C . LYS A 1 86 ? 3.811 8.432 -11.447 1.00 98.38 86 LYS A C 1
ATOM 686 O O . LYS A 1 86 ? 3.404 8.678 -10.314 1.00 98.38 86 LYS A O 1
ATOM 691 N N . ARG A 1 87 ? 3.369 7.383 -12.147 1.00 98.12 87 ARG A N 1
ATOM 692 C CA . ARG A 1 87 ? 2.349 6.474 -11.616 1.00 98.12 87 ARG A CA 1
ATOM 693 C C . ARG A 1 87 ? 2.843 5.691 -10.400 1.00 98.12 87 ARG A C 1
ATOM 695 O O . ARG A 1 87 ? 2.067 5.450 -9.478 1.00 98.12 87 ARG A O 1
ATOM 702 N N . LEU A 1 88 ? 4.110 5.290 -10.395 1.00 98.25 88 LEU A N 1
ATOM 703 C CA . LEU A 1 88 ? 4.735 4.603 -9.271 1.00 98.25 88 LEU A CA 1
ATOM 704 C C . LEU A 1 88 ? 4.811 5.513 -8.039 1.00 98.25 88 LEU A C 1
ATOM 706 O O . LEU A 1 88 ? 4.487 5.060 -6.943 1.00 98.25 88 LEU A O 1
ATOM 710 N N . ALA A 1 89 ? 5.164 6.788 -8.220 1.00 98.38 89 ALA A N 1
ATOM 711 C CA . ALA A 1 89 ? 5.168 7.778 -7.146 1.00 98.38 89 ALA A CA 1
ATOM 712 C C . ALA A 1 89 ? 3.764 7.951 -6.536 1.00 98.38 89 ALA A C 1
ATOM 714 O O . ALA A 1 89 ? 3.599 7.771 -5.334 1.00 98.38 89 ALA A O 1
ATOM 715 N N . GLU A 1 90 ? 2.728 8.152 -7.364 1.00 98.31 90 GLU A N 1
ATOM 716 C CA . GLU A 1 90 ? 1.332 8.257 -6.895 1.00 98.31 90 GLU A CA 1
ATOM 717 C C . GLU A 1 90 ? 0.878 7.029 -6.087 1.00 98.31 90 GLU A C 1
ATOM 719 O O . GLU A 1 90 ? 0.189 7.147 -5.070 1.00 98.31 90 GLU A O 1
ATOM 724 N N . LEU A 1 91 ? 1.230 5.825 -6.552 1.00 98.44 91 LEU A N 1
ATOM 725 C CA . LEU A 1 91 ? 0.898 4.581 -5.856 1.00 98.44 91 LEU A CA 1
ATOM 726 C C . LEU A 1 91 ? 1.660 4.445 -4.536 1.00 98.44 91 LEU A C 1
ATOM 728 O O . LEU A 1 91 ? 1.101 3.929 -3.568 1.00 98.44 91 LEU A O 1
ATOM 732 N N . THR A 1 92 ? 2.901 4.922 -4.491 1.00 98.56 92 THR A N 1
ATOM 733 C CA . THR A 1 92 ? 3.732 4.921 -3.284 1.00 98.56 92 THR A CA 1
ATOM 734 C C . THR A 1 92 ? 3.135 5.847 -2.229 1.00 98.56 92 THR A C 1
ATOM 736 O O . THR A 1 92 ? 2.907 5.408 -1.103 1.00 98.56 92 THR A O 1
ATOM 739 N N . ASP A 1 93 ? 2.757 7.069 -2.607 1.00 98.50 93 ASP A N 1
ATOM 740 C CA . ASP A 1 93 ? 2.098 8.025 -1.710 1.00 98.50 93 ASP A CA 1
ATOM 741 C C . ASP A 1 93 ? 0.774 7.471 -1.171 1.00 98.50 93 ASP A C 1
ATOM 743 O O . ASP A 1 93 ? 0.489 7.544 0.027 1.00 98.50 93 ASP A O 1
ATOM 747 N N . LYS A 1 94 ? -0.024 6.837 -2.041 1.00 98.56 94 LYS A N 1
ATOM 748 C CA . LYS A 1 94 ? -1.269 6.179 -1.628 1.00 98.56 94 LYS A CA 1
ATOM 749 C C . LYS A 1 94 ? -1.013 5.024 -0.659 1.00 98.56 94 LYS A C 1
ATOM 751 O O . LYS A 1 94 ? -1.775 4.853 0.291 1.00 98.56 94 LYS A O 1
ATOM 756 N N . SER A 1 95 ? 0.032 4.231 -0.893 1.00 98.38 95 SER A N 1
ATOM 757 C CA . SER A 1 95 ? 0.419 3.144 0.006 1.00 98.38 95 SER A CA 1
ATOM 758 C C . SER A 1 95 ? 0.810 3.682 1.379 1.00 98.38 95 SER A C 1
ATOM 760 O O . SER A 1 95 ? 0.354 3.143 2.379 1.00 98.38 95 SER A O 1
ATOM 762 N N . ILE A 1 96 ? 1.600 4.759 1.434 1.00 98.56 96 ILE A N 1
ATOM 763 C CA . ILE A 1 96 ? 2.004 5.403 2.691 1.00 98.56 96 ILE A CA 1
ATOM 764 C C . ILE A 1 96 ? 0.772 5.902 3.451 1.00 98.56 96 ILE A C 1
ATOM 766 O O . ILE A 1 96 ? 0.617 5.590 4.630 1.00 98.56 96 ILE A O 1
ATOM 770 N N . ALA A 1 97 ? -0.142 6.601 2.772 1.00 98.38 97 ALA A N 1
ATOM 771 C CA . ALA A 1 97 ? -1.369 7.102 3.387 1.00 98.38 97 ALA A CA 1
ATOM 772 C C . ALA A 1 97 ? -2.234 5.975 3.980 1.00 98.38 97 ALA A C 1
ATOM 774 O O . ALA A 1 97 ? -2.743 6.106 5.095 1.00 98.38 97 ALA A O 1
ATOM 775 N N . LEU A 1 98 ? -2.376 4.855 3.261 1.00 98.44 98 LEU A N 1
ATOM 776 C CA . LEU A 1 98 ? -3.113 3.685 3.747 1.00 98.44 98 LEU A CA 1
ATOM 777 C C . LEU A 1 98 ? -2.423 3.014 4.938 1.00 98.44 98 LEU A C 1
ATOM 779 O O . LEU A 1 98 ? -3.107 2.618 5.878 1.00 98.44 98 LEU A O 1
ATOM 783 N N . THR A 1 99 ? -1.092 2.913 4.931 1.00 98.50 99 THR A N 1
ATOM 784 C CA . THR A 1 99 ? -0.331 2.388 6.073 1.00 98.50 99 THR A CA 1
ATOM 785 C C . THR A 1 99 ? -0.559 3.248 7.313 1.00 98.50 99 THR A C 1
ATOM 787 O O . THR A 1 99 ? -0.984 2.725 8.336 1.00 98.50 99 THR A O 1
ATOM 790 N N . THR A 1 100 ? -0.410 4.572 7.205 1.00 98.38 100 THR A N 1
ATOM 791 C CA . THR A 1 100 ? -0.664 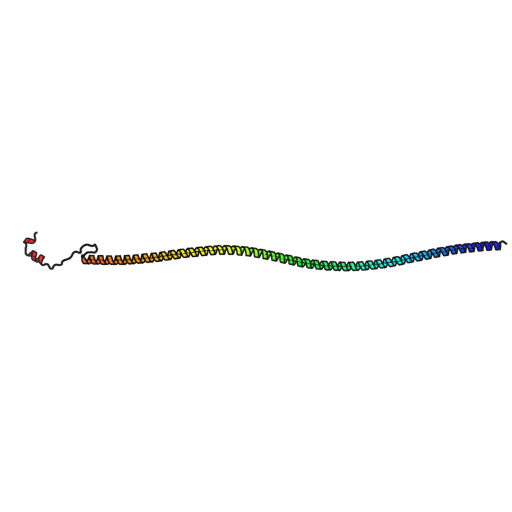5.488 8.329 1.00 98.38 100 THR A CA 1
ATOM 792 C C . THR A 1 100 ? -2.101 5.389 8.845 1.00 98.38 100 THR A C 1
ATOM 794 O O . THR A 1 100 ? -2.333 5.425 10.054 1.00 98.38 100 THR A O 1
ATOM 797 N N . GLN A 1 101 ? -3.081 5.242 7.948 1.00 98.38 101 GLN A N 1
ATOM 798 C CA . GLN A 1 101 ? -4.475 5.049 8.345 1.00 98.38 101 GLN A CA 1
ATOM 799 C C . GLN A 1 101 ? -4.674 3.731 9.106 1.00 98.38 101 GLN A C 1
ATOM 801 O O . GLN A 1 101 ? -5.381 3.717 10.115 1.00 98.38 101 GLN A O 1
ATOM 806 N N . ASN A 1 102 ? -4.065 2.640 8.640 1.00 98.38 102 ASN A N 1
ATOM 807 C CA . ASN A 1 102 ? -4.132 1.345 9.313 1.00 98.38 102 ASN A CA 1
ATOM 808 C C . ASN A 1 102 ? -3.485 1.392 10.697 1.00 98.38 102 ASN A C 1
ATOM 810 O O . ASN A 1 102 ? -4.091 0.900 11.644 1.00 98.38 102 ASN A O 1
ATOM 814 N N . ASP A 1 103 ? -2.322 2.029 10.833 1.00 98.38 103 ASP A N 1
ATOM 815 C CA . ASP A 1 103 ? -1.637 2.173 12.121 1.00 98.38 103 ASP A CA 1
ATOM 816 C C . ASP A 1 103 ? -2.514 2.934 13.125 1.00 98.38 103 ASP A C 1
ATOM 818 O O . ASP A 1 103 ? -2.722 2.486 14.254 1.00 98.38 103 ASP A O 1
ATOM 822 N N . TYR A 1 104 ? -3.120 4.044 12.686 1.00 98.31 104 TYR A N 1
ATOM 823 C CA . TYR A 1 104 ? -4.045 4.825 13.507 1.00 98.31 104 TYR A CA 1
ATOM 824 C C . TYR A 1 104 ? -5.275 4.018 13.944 1.00 98.31 104 TYR A C 1
ATOM 826 O O . TYR A 1 104 ? -5.681 4.069 15.108 1.00 98.31 104 TYR A O 1
ATOM 834 N N . LEU A 1 105 ? -5.887 3.272 13.018 1.00 98.31 105 LEU A N 1
ATOM 835 C CA . LEU A 1 105 ? -7.023 2.408 13.338 1.00 98.31 105 LEU A CA 1
ATOM 836 C C . LEU A 1 105 ? -6.620 1.284 14.297 1.00 98.31 105 LEU A C 1
ATOM 838 O O . LEU A 1 105 ? -7.392 0.986 15.204 1.00 98.31 105 LEU A O 1
ATOM 842 N N . GLY A 1 106 ? -5.419 0.723 14.142 1.00 98.50 106 GLY A N 1
ATOM 843 C CA . GLY A 1 106 ? -4.842 -0.252 15.066 1.00 98.50 106 GLY A CA 1
ATOM 844 C C . GLY A 1 106 ? -4.781 0.293 16.491 1.00 98.50 106 GLY A C 1
ATOM 845 O O . GLY A 1 106 ? -5.406 -0.270 17.384 1.00 98.50 106 GLY A O 1
ATOM 846 N N . THR A 1 107 ? -4.164 1.464 16.689 1.00 98.06 107 THR A N 1
ATOM 847 C CA . THR A 1 107 ? -4.087 2.103 18.017 1.00 98.06 107 THR A CA 1
ATOM 848 C C . THR A 1 107 ? -5.468 2.373 18.623 1.00 98.06 107 THR A C 1
ATOM 850 O O . THR A 1 107 ? -5.667 2.212 19.825 1.00 98.06 107 THR A O 1
ATOM 853 N N . ARG A 1 108 ? -6.455 2.768 17.806 1.00 98.06 108 ARG A N 1
ATOM 854 C CA . ARG A 1 108 ? -7.830 2.973 18.288 1.00 98.06 108 ARG A CA 1
ATOM 855 C C . ARG A 1 108 ? -8.514 1.680 18.717 1.00 98.06 108 ARG A C 1
ATOM 857 O O . ARG A 1 108 ? -9.293 1.706 19.664 1.00 98.06 108 ARG A O 1
ATOM 864 N N . ILE A 1 109 ? -8.283 0.585 17.998 1.00 98.06 109 ILE A N 1
ATOM 865 C CA . ILE A 1 109 ? -8.836 -0.725 18.352 1.00 98.06 109 ILE A CA 1
ATOM 866 C C . ILE A 1 109 ? -8.249 -1.184 19.685 1.00 98.06 109 ILE A C 1
ATOM 868 O O . ILE A 1 109 ? -9.014 -1.593 20.556 1.00 98.06 109 ILE A O 1
ATOM 872 N N . ASP A 1 110 ? -6.936 -1.044 19.862 1.00 97.69 110 ASP A N 1
ATOM 873 C CA . ASP A 1 110 ? -6.257 -1.423 21.101 1.00 97.69 110 ASP A CA 1
ATOM 874 C C . ASP A 1 110 ? -6.803 -0.634 22.302 1.00 97.69 110 ASP A C 1
ATOM 876 O O . ASP A 1 110 ? -7.184 -1.233 23.307 1.00 97.69 110 ASP A O 1
ATOM 880 N N . GLY A 1 111 ? -6.953 0.690 22.165 1.00 97.62 111 GLY A N 1
ATOM 881 C CA . GLY A 1 111 ? -7.559 1.526 23.209 1.00 97.62 111 GLY A CA 1
ATOM 882 C C . GLY A 1 111 ? -9.009 1.138 23.525 1.00 97.62 111 GLY A C 1
ATOM 883 O O . GLY A 1 111 ? -9.384 1.015 24.687 1.00 97.62 111 GLY A O 1
ATOM 884 N N . ASN A 1 112 ? -9.822 0.851 22.504 1.00 97.31 112 ASN A N 1
ATOM 885 C CA . ASN A 1 112 ? -11.200 0.402 22.715 1.00 97.31 112 ASN A CA 1
ATOM 886 C C . ASN A 1 112 ? -11.278 -0.964 23.427 1.00 97.31 112 ASN A C 1
ATOM 888 O O . ASN A 1 112 ? -12.226 -1.209 24.177 1.00 97.31 112 ASN A O 1
ATOM 892 N N . GLU A 1 113 ? -10.340 -1.882 23.171 1.00 97.44 113 GLU A N 1
ATOM 893 C CA . GLU A 1 113 ? -10.286 -3.168 23.880 1.00 97.44 113 GLU A CA 1
ATOM 894 C C . GLU A 1 113 ? -9.873 -2.987 25.350 1.00 97.44 113 GLU A C 1
ATOM 896 O O . GLU A 1 113 ? -10.424 -3.675 26.215 1.00 97.44 113 GLU A O 1
ATOM 901 N N . GLU A 1 114 ? -8.993 -2.027 25.653 1.00 97.38 114 GLU A N 1
ATOM 902 C CA . GLU A 1 114 ? -8.661 -1.639 27.030 1.00 97.38 114 GLU A CA 1
ATOM 903 C C . GLU A 1 114 ? -9.883 -1.057 27.762 1.00 97.38 114 GLU A C 1
ATOM 905 O O . GLU A 1 114 ? -10.269 -1.571 28.819 1.00 97.38 114 GLU A O 1
ATOM 910 N N . ASP A 1 115 ? -10.571 -0.082 27.157 1.00 97.19 115 ASP A N 1
ATOM 911 C CA . ASP A 1 115 ? -11.784 0.540 27.709 1.00 97.19 115 ASP A CA 1
ATOM 912 C C . ASP A 1 115 ? -12.886 -0.496 27.971 1.00 97.19 115 ASP A C 1
ATOM 914 O O . ASP A 1 115 ? -13.519 -0.534 29.029 1.00 97.19 115 ASP A O 1
ATOM 918 N N . LYS A 1 116 ? -13.102 -1.408 27.020 1.00 97.75 116 LYS A N 1
ATOM 919 C CA . LYS A 1 116 ? -14.047 -2.524 27.158 1.00 97.75 116 LYS A CA 1
ATOM 920 C C . LYS A 1 116 ? -13.667 -3.456 28.310 1.00 97.75 116 LYS A C 1
ATOM 922 O O . LYS A 1 116 ? -14.558 -3.997 28.972 1.00 97.75 116 LYS A O 1
ATOM 927 N N . GLY A 1 117 ? -12.374 -3.675 28.543 1.00 97.69 117 GLY A N 1
ATOM 928 C CA . GLY A 1 117 ? -11.867 -4.415 29.696 1.00 97.69 117 GLY A CA 1
ATOM 929 C C . GLY A 1 117 ? -12.215 -3.727 31.016 1.00 97.69 117 GLY A C 1
ATOM 930 O O . GLY A 1 117 ? -12.777 -4.371 31.908 1.00 97.69 117 GLY A O 1
ATOM 931 N N . ALA A 1 118 ? -11.962 -2.419 31.107 1.00 98.00 118 ALA A N 1
ATOM 932 C CA . ALA A 1 118 ? -12.285 -1.603 32.276 1.00 98.00 118 ALA A CA 1
ATOM 933 C C . ALA A 1 118 ? -13.795 -1.596 32.570 1.00 98.00 118 ALA A C 1
ATOM 935 O O . ALA A 1 118 ? -14.210 -1.911 33.686 1.00 98.00 118 ALA A O 1
ATOM 936 N N . LEU A 1 119 ? -14.630 -1.371 31.552 1.00 98.19 119 LEU A N 1
ATOM 937 C CA . LEU A 1 119 ? -16.090 -1.375 31.695 1.00 98.19 119 LEU A CA 1
ATOM 938 C C . LEU A 1 119 ? -16.634 -2.732 32.155 1.00 98.19 119 LEU A C 1
ATOM 940 O O . LEU A 1 119 ? -17.537 -2.794 32.988 1.00 98.19 119 LEU A O 1
ATOM 944 N N . LYS A 1 120 ? -16.080 -3.847 31.659 1.00 98.25 120 LYS A N 1
ATOM 945 C CA . LYS A 1 120 ? -16.458 -5.189 32.136 1.00 98.25 120 LYS A CA 1
ATOM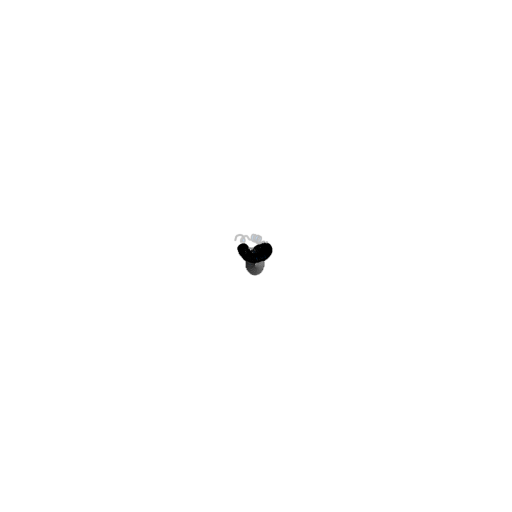 946 C C . LYS A 1 120 ? -16.107 -5.401 33.604 1.00 98.25 120 LYS A C 1
ATOM 948 O O . LYS A 1 120 ? -16.843 -6.093 34.308 1.00 98.25 120 LYS A O 1
ATOM 953 N N . TYR A 1 121 ? -14.977 -4.861 34.050 1.00 98.00 121 TYR A N 1
ATOM 954 C CA . TYR A 1 121 ? -14.578 -4.929 35.449 1.00 98.00 121 TYR A CA 1
ATOM 955 C C . TYR A 1 121 ? -15.525 -4.109 36.335 1.00 98.00 121 TYR A C 1
ATOM 957 O O . TYR A 1 121 ? -16.028 -4.632 37.329 1.00 98.00 121 TYR A O 1
ATOM 965 N N . GLU A 1 122 ? -15.831 -2.871 35.944 1.00 97.88 122 GLU A N 1
ATOM 966 C CA . GLU A 1 122 ? -16.782 -2.013 36.661 1.00 97.88 122 GLU A CA 1
ATOM 967 C C . GLU A 1 122 ? -18.180 -2.630 36.731 1.00 97.88 122 GLU A C 1
ATOM 969 O O . GLU A 1 122 ? -18.786 -2.637 37.801 1.00 97.88 122 GLU A O 1
ATOM 974 N N . LEU A 1 123 ? -18.659 -3.225 35.632 1.00 98.12 123 LEU A N 1
ATOM 975 C CA . LEU A 1 123 ? -19.951 -3.907 35.593 1.00 98.12 123 LEU A CA 1
ATOM 976 C C . LEU A 1 123 ? -20.015 -5.045 36.619 1.00 98.12 123 LEU A C 1
ATOM 978 O O . LEU A 1 123 ? -20.948 -5.097 37.414 1.00 98.12 123 LEU A O 1
ATOM 982 N N . ARG A 1 124 ? -18.997 -5.918 36.656 1.00 98.06 124 ARG A N 1
ATOM 983 C CA . ARG A 1 124 ? -18.927 -7.010 37.644 1.00 98.06 124 ARG A CA 1
ATOM 984 C C . ARG A 1 124 ? -18.895 -6.490 39.076 1.00 98.06 124 ARG A C 1
ATOM 986 O O . ARG A 1 124 ? -19.513 -7.084 39.955 1.00 98.06 124 ARG A O 1
ATOM 993 N N . ARG A 1 125 ? -18.167 -5.397 39.319 1.00 98.06 125 ARG A N 1
ATOM 994 C CA . ARG A 1 125 ? -18.111 -4.769 40.643 1.00 98.06 125 ARG A CA 1
ATOM 995 C C . ARG A 1 125 ? -19.486 -4.243 41.056 1.00 98.06 125 ARG A C 1
ATOM 997 O O . ARG A 1 125 ? -19.927 -4.528 42.162 1.00 98.06 125 ARG A O 1
ATOM 1004 N N . GLY A 1 126 ? -20.178 -3.546 40.154 1.00 98.00 126 GLY A N 1
ATOM 1005 C CA . GLY A 1 126 ? -21.529 -3.039 40.389 1.00 98.00 126 GLY A CA 1
ATOM 1006 C C . GLY A 1 126 ? -22.561 -4.150 40.604 1.00 98.00 126 GLY A C 1
ATOM 1007 O O . GLY A 1 126 ? -23.419 -4.029 41.474 1.00 98.00 126 GLY A O 1
ATOM 1008 N N . GLU A 1 127 ? -22.462 -5.260 39.868 1.00 98.12 127 GLU A N 1
ATOM 1009 C CA . GLU A 1 127 ? -23.309 -6.445 40.075 1.00 98.12 127 GLU A CA 1
ATOM 1010 C C . GLU A 1 127 ? -23.122 -7.046 41.475 1.00 98.12 127 GLU A C 1
ATOM 1012 O O . GLU A 1 127 ? -24.105 -7.387 42.138 1.00 98.12 127 GLU A O 1
ATOM 1017 N N . GLU A 1 128 ? -21.879 -7.139 41.951 1.00 97.88 128 GLU A N 1
ATOM 1018 C CA . GLU A 1 128 ? -21.577 -7.641 43.293 1.00 97.88 128 GLU A CA 1
ATOM 1019 C C . GLU A 1 128 ? -22.068 -6.676 44.387 1.00 97.88 128 GLU A C 1
ATOM 1021 O O . GLU A 1 128 ? -22.719 -7.106 45.340 1.00 97.88 128 GLU A O 1
ATOM 1026 N N . GLU A 1 129 ? -21.854 -5.367 44.222 1.00 98.06 129 GLU A N 1
ATOM 1027 C CA . GLU A 1 129 ? -22.380 -4.334 45.127 1.00 98.06 129 GLU A CA 1
ATOM 1028 C C . GLU A 1 129 ? -23.919 -4.372 45.202 1.00 98.06 129 GLU A C 1
ATOM 1030 O O . GLU A 1 129 ? -24.499 -4.319 46.294 1.00 98.06 129 GLU A O 1
ATOM 1035 N N . MET A 1 130 ? -24.605 -4.533 44.064 1.00 97.94 130 MET A N 1
ATOM 1036 C CA . MET A 1 130 ? -26.061 -4.708 44.035 1.00 97.94 130 MET A CA 1
ATOM 1037 C C . MET A 1 130 ? -26.498 -5.983 44.754 1.00 97.94 130 MET A C 1
ATOM 1039 O O . MET A 1 130 ? -27.466 -5.954 45.517 1.00 97.94 130 MET A O 1
ATOM 1043 N N . ARG A 1 131 ? -25.792 -7.100 44.545 1.00 98.00 131 ARG A N 1
ATOM 1044 C CA . ARG A 1 131 ? -26.107 -8.377 45.196 1.00 98.00 131 ARG A CA 1
ATOM 1045 C C . ARG A 1 131 ? -25.987 -8.277 46.714 1.00 98.00 131 ARG A C 1
ATOM 1047 O O . ARG A 1 131 ? -26.878 -8.739 47.427 1.00 98.00 131 ARG A O 1
ATOM 1054 N N . GLN A 1 132 ? -24.922 -7.644 47.200 1.00 97.75 132 GLN A N 1
ATOM 1055 C CA . GLN A 1 132 ? -24.714 -7.394 48.626 1.00 97.75 132 GLN A CA 1
ATOM 1056 C C . GLN A 1 132 ? -25.799 -6.476 49.191 1.00 97.75 132 GLN A C 1
ATOM 1058 O O . GLN A 1 132 ? -26.393 -6.783 50.222 1.00 97.75 132 GLN A O 1
ATOM 1063 N N . THR A 1 133 ? -26.131 -5.397 48.481 1.00 97.75 133 THR A N 1
ATOM 1064 C CA . THR A 1 133 ? -27.186 -4.461 48.894 1.00 97.75 133 THR A CA 1
ATOM 1065 C C . THR A 1 133 ? -28.552 -5.146 48.970 1.00 97.75 133 THR A C 1
ATOM 1067 O O . THR A 1 133 ? -29.284 -4.955 49.941 1.00 97.75 133 THR A O 1
ATOM 1070 N N . ALA A 1 134 ? -28.891 -5.996 47.998 1.00 97.94 134 ALA A N 1
ATOM 1071 C CA . ALA A 1 134 ? -30.135 -6.762 47.996 1.00 97.94 134 ALA A CA 1
ATOM 1072 C C . ALA A 1 134 ? -30.211 -7.757 49.168 1.00 97.94 134 ALA A C 1
ATOM 1074 O O . ALA A 1 134 ? -31.271 -7.904 49.787 1.00 97.94 134 ALA A O 1
ATOM 1075 N N . ALA A 1 135 ? -29.092 -8.404 49.510 1.00 97.62 135 ALA A N 1
ATOM 1076 C CA . ALA A 1 135 ? -29.007 -9.282 50.676 1.00 97.62 135 ALA A CA 1
ATOM 1077 C C . ALA A 1 135 ? -29.237 -8.501 51.981 1.00 97.62 135 ALA A C 1
ATOM 1079 O O . ALA A 1 135 ? -30.094 -8.884 52.779 1.00 97.62 135 ALA A O 1
ATOM 1080 N N . THR A 1 136 ? -28.559 -7.362 52.151 1.00 97.88 136 THR A N 1
ATOM 1081 C CA . THR A 1 136 ? -28.746 -6.473 53.308 1.00 97.88 136 THR A CA 1
ATOM 1082 C C . THR A 1 136 ? -30.187 -5.975 53.409 1.00 97.88 136 THR A C 1
ATOM 1084 O O . THR A 1 136 ? -30.775 -6.005 54.486 1.00 97.88 136 THR A O 1
ATOM 1087 N N . ASN A 1 137 ? -30.801 -5.570 52.293 1.00 97.50 137 ASN A N 1
ATOM 1088 C CA . ASN A 1 137 ? -32.187 -5.104 52.278 1.00 97.50 137 ASN A CA 1
ATOM 1089 C C . ASN A 1 137 ? -33.174 -6.208 52.689 1.00 97.50 137 ASN A C 1
ATOM 1091 O O . ASN A 1 137 ? -34.116 -5.959 53.440 1.00 97.50 137 ASN A O 1
ATOM 1095 N N . THR A 1 138 ? -32.935 -7.445 52.246 1.00 97.81 138 THR A N 1
ATOM 1096 C CA . THR A 1 138 ? -33.737 -8.608 52.655 1.00 97.81 138 THR A CA 1
ATOM 1097 C C . THR A 1 138 ? -33.628 -8.844 54.162 1.00 97.81 138 THR A C 1
ATOM 1099 O O . THR A 1 138 ? -34.644 -9.026 54.830 1.00 97.81 138 THR A O 1
ATOM 1102 N N . GLN A 1 139 ? -32.413 -8.776 54.715 1.00 97.62 139 GLN A N 1
ATOM 1103 C CA . GLN A 1 139 ? -32.180 -8.926 56.151 1.00 97.62 139 GLN A CA 1
ATOM 1104 C C . GLN A 1 139 ? -32.865 -7.817 56.963 1.00 97.62 139 GLN A C 1
ATOM 1106 O O . GLN A 1 139 ? -33.535 -8.105 57.951 1.00 97.62 139 GLN A O 1
ATOM 1111 N N . LEU A 1 140 ? -32.746 -6.558 56.532 1.00 97.44 140 LEU A N 1
ATOM 1112 C CA . LEU A 1 140 ? -33.411 -5.425 57.183 1.00 97.44 140 LEU A CA 1
ATOM 1113 C C . LEU A 1 140 ? -34.938 -5.551 57.127 1.00 97.44 140 LEU A C 1
ATOM 1115 O O . LEU A 1 140 ? -35.612 -5.243 58.105 1.00 97.44 140 LEU A O 1
ATOM 1119 N N . THR A 1 141 ? -35.484 -6.053 56.018 1.00 97.94 141 THR A N 1
ATOM 1120 C CA . THR A 1 141 ? -36.927 -6.298 55.875 1.00 97.94 141 THR A CA 1
ATOM 1121 C C . THR A 1 141 ? -37.412 -7.358 56.868 1.00 97.94 141 THR A C 1
ATOM 1123 O O . THR A 1 141 ? -38.449 -7.177 57.501 1.00 97.94 141 THR A O 1
ATOM 1126 N N . GLN A 1 142 ? -36.650 -8.441 57.056 1.00 97.19 142 GLN A N 1
ATOM 1127 C CA . GLN A 1 142 ? -36.961 -9.467 58.060 1.00 97.19 142 GLN A CA 1
ATOM 1128 C C . GLN A 1 142 ? -36.899 -8.900 59.482 1.00 97.19 142 GLN A C 1
ATOM 1130 O O . GLN A 1 142 ? -37.831 -9.090 60.258 1.00 97.19 142 GLN A O 1
ATOM 1135 N N . GLN A 1 143 ? -35.848 -8.141 59.806 1.00 97.31 143 GLN A N 1
ATOM 1136 C CA . GLN A 1 143 ? -35.718 -7.490 61.113 1.00 97.31 143 GLN A CA 1
ATOM 1137 C C . GLN A 1 143 ? -36.859 -6.504 61.387 1.00 97.31 143 GLN A C 1
ATOM 1139 O O . GLN A 1 143 ? -37.347 -6.434 62.512 1.00 97.31 143 GLN A O 1
ATOM 1144 N N . HIS A 1 144 ? -37.306 -5.761 60.371 1.00 96.81 144 HIS A N 1
ATOM 1145 C CA . HIS A 1 144 ? -38.456 -4.870 60.497 1.00 96.81 144 HIS A CA 1
ATOM 1146 C C . HIS A 1 144 ? -39.724 -5.648 60.863 1.00 96.81 144 HIS A C 1
ATOM 1148 O O . HIS A 1 144 ? -40.408 -5.267 61.808 1.00 96.81 144 HIS A O 1
ATOM 1154 N N . ALA A 1 145 ? -40.002 -6.756 60.167 1.00 97.00 145 ALA A N 1
ATOM 1155 C CA . ALA A 1 145 ? -41.155 -7.605 60.462 1.00 97.00 145 ALA A CA 1
ATOM 1156 C C . ALA A 1 145 ? -41.106 -8.166 61.896 1.00 97.00 145 ALA A C 1
ATOM 1158 O O . ALA A 1 145 ? -42.090 -8.081 62.623 1.00 97.00 145 ALA A O 1
ATOM 1159 N N . GLU A 1 146 ? -39.945 -8.649 62.353 1.00 97.19 146 GLU A N 1
ATOM 1160 C CA . GLU A 1 146 ? -39.782 -9.143 63.730 1.00 97.19 146 GLU A CA 1
ATOM 1161 C C . GLU A 1 146 ? -40.028 -8.058 64.790 1.00 97.19 146 GLU A C 1
ATOM 1163 O O . GLU A 1 146 ? -40.606 -8.322 65.847 1.00 97.19 146 GLU A O 1
ATOM 1168 N N . VAL A 1 147 ? -39.561 -6.831 64.541 1.00 97.19 147 VAL A N 1
ATOM 1169 C CA . VAL A 1 147 ? -39.781 -5.697 65.448 1.00 97.19 147 VAL A CA 1
ATOM 1170 C C . VAL A 1 147 ? -41.253 -5.297 65.464 1.00 97.19 147 VAL A C 1
ATOM 1172 O O . VAL A 1 147 ? -41.785 -5.009 66.536 1.00 97.19 147 VAL A O 1
ATOM 1175 N N . GLU A 1 148 ? -41.911 -5.304 64.309 1.00 97.19 148 GLU A N 1
ATOM 1176 C CA . GLU A 1 148 ? -43.337 -5.011 64.176 1.00 97.19 148 GLU A CA 1
ATOM 1177 C C . GLU A 1 148 ? -44.191 -6.043 64.931 1.00 97.19 148 GLU A C 1
ATOM 1179 O O . GLU A 1 148 ? -45.061 -5.664 65.718 1.00 97.19 148 GLU A O 1
ATOM 1184 N N . ASP A 1 149 ? -43.868 -7.333 64.812 1.00 97.00 149 ASP A N 1
ATOM 1185 C CA . ASP A 1 149 ? -44.519 -8.407 65.570 1.00 97.00 149 ASP A CA 1
ATOM 1186 C C . ASP A 1 149 ? -44.345 -8.226 67.084 1.00 97.00 149 ASP A C 1
ATOM 1188 O O . ASP A 1 149 ? -45.319 -8.288 67.841 1.00 97.00 149 ASP A O 1
ATOM 1192 N N . ARG A 1 150 ? -43.123 -7.925 67.548 1.00 97.00 150 ARG A N 1
ATOM 1193 C CA . ARG A 1 150 ? -42.860 -7.642 68.972 1.00 97.00 150 ARG A CA 1
ATOM 1194 C C . ARG A 1 150 ? -43.603 -6.405 69.458 1.00 97.00 150 ARG A C 1
ATOM 1196 O O . ARG A 1 150 ? -44.116 -6.402 70.575 1.00 97.00 150 ARG A O 1
ATOM 1203 N N . PHE A 1 151 ? -43.661 -5.354 68.646 1.00 96.81 151 PHE A N 1
ATOM 1204 C CA . PHE A 1 151 ? -44.392 -4.136 68.978 1.00 96.81 151 PHE A CA 1
ATOM 1205 C C . PHE A 1 151 ? -45.886 -4.425 69.149 1.00 96.81 151 PHE A C 1
ATOM 1207 O O . PHE A 1 151 ? -46.485 -4.008 70.143 1.00 96.81 151 PHE A O 1
ATOM 1214 N N . ASN A 1 152 ? -46.468 -5.197 68.229 1.00 96.81 152 ASN A N 1
ATOM 1215 C CA . ASN A 1 152 ? -47.861 -5.626 68.297 1.00 96.81 152 ASN A CA 1
ATOM 1216 C C . ASN A 1 152 ? -48.126 -6.494 69.536 1.00 96.81 152 ASN A C 1
ATOM 1218 O O . ASN A 1 152 ? -49.111 -6.269 70.242 1.00 96.81 152 ASN A O 1
ATOM 1222 N N . GLN A 1 153 ? -47.223 -7.427 69.850 1.00 97.06 153 GLN A N 1
ATOM 1223 C CA . GLN A 1 153 ? -47.319 -8.269 71.042 1.00 97.06 153 GLN A CA 1
ATOM 1224 C C . GLN A 1 153 ? -47.279 -7.441 72.335 1.00 97.06 153 GLN A C 1
ATOM 1226 O O . GLN A 1 153 ? -48.178 -7.564 73.165 1.00 97.06 153 GLN A O 1
ATOM 1231 N N . ILE A 1 154 ? -46.300 -6.544 72.487 1.00 96.69 154 ILE A N 1
ATOM 1232 C CA . ILE A 1 154 ? -46.201 -5.648 73.651 1.00 96.69 154 ILE A CA 1
ATOM 1233 C C . ILE A 1 154 ? -47.437 -4.742 73.742 1.00 96.69 154 ILE A C 1
ATOM 1235 O O . ILE A 1 154 ? -47.937 -4.469 74.835 1.00 96.69 154 ILE A O 1
ATOM 1239 N N . GLY A 1 155 ? -47.962 -4.281 72.603 1.00 96.88 155 GLY A N 1
ATOM 1240 C CA . GLY A 1 155 ? -49.213 -3.528 72.535 1.00 96.88 155 GLY A CA 1
ATOM 1241 C C . GLY A 1 155 ? -50.404 -4.311 73.096 1.00 96.88 155 GLY A C 1
ATOM 1242 O O . GLY A 1 155 ? -51.173 -3.766 73.892 1.00 96.88 155 GLY A O 1
ATOM 1243 N N . ALA A 1 156 ? -50.524 -5.591 72.736 1.00 96.38 156 ALA A N 1
ATOM 1244 C CA . ALA A 1 156 ? -51.561 -6.487 73.241 1.00 96.38 156 ALA A CA 1
ATOM 1245 C C . ALA A 1 156 ? -51.390 -6.795 74.739 1.00 96.38 156 ALA A C 1
ATOM 1247 O O . ALA A 1 156 ? -52.352 -6.680 75.497 1.00 96.38 156 ALA A O 1
ATOM 1248 N N . GLU A 1 157 ? -50.171 -7.106 75.188 1.00 96.56 157 GLU A N 1
ATOM 1249 C CA . GLU A 1 157 ? -49.847 -7.348 76.603 1.00 96.56 157 GLU A CA 1
ATOM 1250 C C . GLU A 1 157 ? -50.161 -6.120 77.465 1.00 96.56 157 GLU A C 1
ATOM 1252 O O . GLU A 1 157 ? -50.816 -6.225 78.502 1.00 96.56 157 GLU A O 1
ATOM 1257 N N . LYS A 1 158 ? -49.780 -4.925 77.001 1.00 96.56 158 LYS A N 1
ATOM 1258 C CA . LYS A 1 158 ? -50.115 -3.660 77.664 1.00 96.56 158 LYS A CA 1
ATOM 1259 C C . LYS A 1 158 ? -51.627 -3.458 77.774 1.00 96.56 158 LYS A C 1
ATOM 1261 O O . LYS A 1 158 ? -52.099 -2.991 78.810 1.00 96.56 158 LYS A O 1
ATOM 1266 N N . ALA A 1 159 ? -52.384 -3.760 76.719 1.00 95.88 159 ALA A N 1
ATOM 1267 C CA . ALA A 1 159 ? -53.840 -3.641 76.736 1.00 95.88 159 ALA A CA 1
ATOM 1268 C C . ALA A 1 159 ? -54.481 -4.636 77.719 1.00 95.88 159 ALA A C 1
ATOM 1270 O O . ALA A 1 159 ? -55.371 -4.246 78.475 1.00 95.88 159 ALA A O 1
ATOM 1271 N N . ALA A 1 160 ? -53.990 -5.878 77.756 1.00 96.06 160 ALA A N 1
ATOM 1272 C CA . ALA A 1 160 ? -54.440 -6.908 78.688 1.00 96.06 160 ALA A CA 1
ATOM 1273 C C . ALA A 1 160 ? -54.165 -6.520 80.150 1.00 96.06 160 ALA A C 1
ATOM 1275 O O . ALA A 1 160 ? -55.093 -6.485 80.953 1.00 96.06 160 ALA A O 1
ATOM 1276 N N . LEU A 1 161 ? -52.929 -6.119 80.472 1.00 94.94 161 LEU A N 1
ATOM 1277 C CA . LEU A 1 161 ? -52.550 -5.662 81.815 1.00 94.94 161 LEU A CA 1
ATOM 1278 C C . LEU A 1 161 ? -53.349 -4.434 82.256 1.00 94.94 161 LEU A C 1
ATOM 1280 O O . LEU A 1 161 ? -53.714 -4.307 83.423 1.00 94.94 161 LEU A O 1
ATOM 1284 N N . LYS A 1 162 ? -53.647 -3.517 81.329 1.00 94.19 162 LYS A N 1
ATOM 1285 C CA . LYS A 1 162 ? -54.499 -2.364 81.625 1.00 94.19 162 LYS A CA 1
ATOM 1286 C C . LYS A 1 162 ? -55.929 -2.795 81.958 1.00 94.19 162 LYS A C 1
ATOM 1288 O O . LYS A 1 162 ? -56.492 -2.295 82.925 1.00 94.19 162 LYS A O 1
ATOM 1293 N N . ALA A 1 163 ? -56.495 -3.733 81.198 1.00 94.06 163 ALA A N 1
ATOM 1294 C CA . ALA A 1 163 ? -57.822 -4.275 81.476 1.00 94.06 163 ALA A CA 1
ATOM 1295 C C . ALA A 1 163 ? -57.877 -5.009 82.828 1.00 94.06 163 ALA A C 1
ATOM 1297 O O . ALA A 1 163 ? -58.853 -4.856 83.561 1.00 94.06 163 ALA A O 1
ATOM 1298 N N . GLU A 1 164 ? -56.825 -5.753 83.176 1.00 92.81 164 GLU A N 1
ATOM 1299 C CA . GLU A 1 164 ? -56.678 -6.425 84.470 1.00 92.81 164 GLU A CA 1
ATOM 1300 C C . GLU A 1 164 ? -56.571 -5.418 85.626 1.00 92.81 164 GLU A C 1
ATOM 1302 O O . GLU A 1 164 ? -57.309 -5.519 86.604 1.00 92.81 164 GLU A O 1
ATOM 1307 N N . LEU A 1 165 ? -55.748 -4.373 85.481 1.00 90.62 165 LEU A N 1
ATOM 1308 C CA . LEU A 1 165 ? -55.674 -3.268 86.444 1.00 90.62 165 LEU A CA 1
ATOM 1309 C C . LEU A 1 165 ? -57.032 -2.583 86.645 1.00 90.62 165 LEU A C 1
ATOM 1311 O O . LEU A 1 165 ? -57.412 -2.288 87.776 1.00 90.62 165 LEU A O 1
ATOM 1315 N N . ASP A 1 166 ? -57.776 -2.330 85.567 1.00 88.56 166 ASP A N 1
ATOM 1316 C CA . ASP A 1 166 ? -59.103 -1.709 85.633 1.00 88.56 166 ASP A CA 1
ATOM 1317 C C . ASP A 1 166 ? -60.162 -2.646 86.239 1.00 88.56 166 ASP A C 1
ATOM 1319 O O . ASP A 1 166 ? -61.158 -2.184 86.804 1.00 88.56 166 ASP A O 1
ATOM 1323 N N . TYR A 1 167 ? -59.986 -3.961 86.108 1.00 92.19 167 TYR A N 1
ATOM 1324 C CA . TYR A 1 167 ? -60.804 -4.959 86.792 1.00 92.19 167 TYR A CA 1
ATOM 1325 C C . TYR A 1 167 ? -60.525 -4.948 88.302 1.00 92.19 167 TYR A C 1
ATOM 1327 O O . TYR A 1 167 ? -61.456 -4.719 89.071 1.00 92.19 167 TYR A O 1
ATOM 1335 N N . ILE A 1 168 ? -59.256 -5.044 88.718 1.00 87.81 168 ILE A N 1
ATOM 1336 C CA . ILE A 1 168 ? -58.841 -4.992 90.133 1.00 87.81 168 ILE A CA 1
ATOM 1337 C C . ILE A 1 168 ? -59.307 -3.690 90.790 1.00 87.81 168 ILE A C 1
ATOM 1339 O O . ILE A 1 168 ? -59.917 -3.708 91.853 1.00 87.81 168 ILE A O 1
ATOM 1343 N N . LYS A 1 169 ? -59.112 -2.539 90.131 1.00 88.00 169 LYS A N 1
ATOM 1344 C CA . LYS A 1 169 ? -59.593 -1.247 90.648 1.00 88.00 169 LYS A CA 1
ATOM 1345 C C . LYS A 1 169 ? -61.105 -1.223 90.886 1.00 88.00 169 LYS A C 1
ATOM 1347 O O . LYS A 1 169 ? -61.566 -0.510 91.774 1.00 88.00 169 LYS A O 1
ATOM 1352 N N . ARG A 1 170 ? -61.891 -1.944 90.081 1.00 86.19 170 ARG A N 1
ATOM 1353 C CA . ARG A 1 170 ? -63.345 -2.049 90.269 1.00 86.19 170 ARG A CA 1
ATOM 1354 C C . ARG A 1 170 ? -63.705 -3.007 91.396 1.00 86.19 170 ARG A C 1
ATOM 1356 O O . ARG A 1 170 ? -64.579 -2.666 92.184 1.00 86.19 170 ARG A O 1
ATOM 1363 N N . GLU A 1 171 ? -63.042 -4.155 91.469 1.00 88.31 171 GLU A N 1
ATOM 1364 C CA . GLU A 1 171 ? -63.275 -5.175 92.495 1.00 88.31 171 GLU A CA 1
ATOM 1365 C C . GLU A 1 171 ? -62.902 -4.670 93.898 1.00 88.31 171 GLU A C 1
ATOM 1367 O O . GLU A 1 171 ? -63.730 -4.702 94.805 1.00 88.31 171 GLU A O 1
ATOM 1372 N N . ASP A 1 172 ? -61.718 -4.071 94.045 1.00 86.56 172 ASP A N 1
ATOM 1373 C CA . ASP A 1 172 ? -61.188 -3.561 95.318 1.00 86.56 172 ASP A CA 1
ATOM 1374 C C . ASP A 1 172 ? -61.657 -2.131 95.650 1.00 86.56 172 ASP A C 1
ATOM 1376 O O . ASP A 1 172 ? -61.166 -1.491 96.587 1.00 86.56 172 ASP A O 1
ATOM 1380 N N . MET A 1 173 ? -62.604 -1.591 94.871 1.00 81.56 173 MET A N 1
ATOM 1381 C CA . MET A 1 173 ? -63.112 -0.224 95.005 1.00 81.56 173 MET A CA 1
ATOM 1382 C C . MET A 1 173 ? -61.994 0.830 94.998 1.00 81.56 173 MET A C 1
ATOM 1384 O O . MET A 1 173 ? -62.111 1.838 95.676 1.00 81.56 173 MET A O 1
ATOM 1388 N N . LEU A 1 174 ? -60.904 0.651 94.252 1.00 84.12 174 LEU A N 1
ATOM 1389 C CA . LEU A 1 174 ? -59.769 1.579 94.255 1.00 84.12 174 LEU A CA 1
ATOM 1390 C C . LEU A 1 174 ? -60.011 2.806 93.350 1.00 84.12 174 LEU A C 1
ATOM 1392 O O . LEU A 1 174 ? -60.709 2.745 92.332 1.00 84.12 174 LEU A O 1
ATOM 1396 N N . ASP A 1 175 ? -59.439 3.948 93.727 1.00 81.31 175 ASP A N 1
ATOM 1397 C CA . ASP A 1 175 ? -59.363 5.182 92.944 1.00 81.31 175 ASP A CA 1
ATOM 1398 C C . ASP A 1 175 ? -58.249 5.116 91.879 1.00 81.31 175 ASP A C 1
ATOM 1400 O O . ASP A 1 175 ? -57.539 4.116 91.735 1.00 81.31 175 ASP A O 1
ATOM 1404 N N . GLU A 1 176 ? -58.078 6.183 91.091 1.00 79.81 176 GLU A N 1
ATOM 1405 C CA . GLU A 1 176 ? -57.054 6.202 90.035 1.00 79.81 176 GLU A CA 1
ATOM 1406 C C . GLU A 1 176 ? -55.617 6.106 90.566 1.00 79.81 176 GLU A C 1
ATOM 1408 O O . GLU A 1 176 ? -54.730 5.661 89.838 1.00 79.81 176 GLU A O 1
ATOM 1413 N N . SER A 1 177 ? -55.404 6.470 91.832 1.00 81.56 177 SER A N 1
ATOM 1414 C CA . SER A 1 177 ? -54.120 6.403 92.534 1.00 81.56 177 SER A CA 1
ATOM 1415 C C . SER A 1 177 ? -53.918 5.082 93.291 1.00 81.56 177 SER A C 1
ATOM 1417 O O . SER A 1 177 ? -52.886 4.917 93.938 1.00 81.56 177 SER A O 1
ATOM 1419 N N . GLY A 1 178 ? -54.876 4.148 93.226 1.00 78.50 178 GLY A N 1
ATOM 1420 C CA . GLY A 1 178 ? -54.803 2.842 93.887 1.00 78.50 178 GLY A CA 1
ATOM 1421 C C . GLY A 1 178 ? -55.226 2.837 95.360 1.00 78.50 178 GLY A C 1
ATOM 1422 O O . GLY A 1 178 ? -54.884 1.904 96.079 1.00 78.50 178 GLY A O 1
ATOM 1423 N N . ARG A 1 179 ? -55.948 3.856 95.839 1.00 81.56 179 ARG A N 1
ATOM 1424 C CA . ARG A 1 179 ? -56.477 3.915 97.215 1.00 81.56 179 ARG A CA 1
ATOM 1425 C C . ARG A 1 179 ? -57.934 3.482 97.251 1.00 81.56 179 ARG A C 1
ATOM 1427 O O . ARG A 1 179 ? -58.685 3.832 96.351 1.00 81.56 179 ARG A O 1
ATOM 1434 N N . THR A 1 180 ? -58.365 2.793 98.303 1.00 83.50 180 THR A N 1
ATOM 1435 C CA . THR A 1 180 ? -59.776 2.415 98.476 1.00 83.50 180 THR A CA 1
ATOM 1436 C C . THR A 1 180 ? -60.675 3.653 98.475 1.00 83.50 180 THR A C 1
ATOM 1438 O O . THR A 1 180 ? -60.474 4.589 99.251 1.00 83.50 180 THR A O 1
ATOM 1441 N N . LYS A 1 181 ? -61.668 3.665 97.587 1.00 80.81 181 LYS A N 1
ATOM 1442 C CA . LYS A 1 181 ? -62.675 4.714 97.465 1.00 80.81 181 LYS A CA 1
ATOM 1443 C C . LYS A 1 181 ? -63.492 4.750 98.754 1.00 80.81 181 LYS A C 1
ATOM 1445 O O . LYS A 1 181 ? -63.973 3.705 99.196 1.00 80.81 181 LYS A O 1
ATOM 1450 N N . PRO A 1 182 ? -63.684 5.935 99.351 1.00 75.56 182 PRO A N 1
ATOM 1451 C CA . PRO A 1 182 ? -64.541 6.069 100.515 1.00 75.56 182 PRO A CA 1
ATOM 1452 C C . PRO A 1 182 ? -65.975 5.680 100.143 1.00 75.56 182 PRO A C 1
ATOM 1454 O O . PRO A 1 182 ? -66.553 6.217 99.197 1.00 75.56 182 PRO A O 1
ATOM 1457 N N . ILE A 1 183 ? -66.542 4.731 100.888 1.00 72.75 183 ILE A N 1
ATOM 1458 C CA . ILE A 1 183 ? -67.944 4.340 100.751 1.00 72.75 183 ILE A CA 1
ATOM 1459 C C . ILE A 1 183 ? -68.768 5.362 101.530 1.00 72.75 183 ILE A C 1
ATOM 1461 O O . ILE A 1 183 ? -68.714 5.409 102.759 1.00 72.75 183 ILE A O 1
ATOM 1465 N N . LEU A 1 184 ? -69.521 6.194 100.812 1.00 69.94 184 LEU A N 1
ATOM 1466 C CA . LEU A 1 184 ? -70.502 7.077 101.425 1.00 69.94 184 LEU A CA 1
ATOM 1467 C C . LEU A 1 184 ? -71.752 6.248 101.738 1.00 69.94 184 LEU A C 1
ATOM 1469 O O . LEU A 1 184 ? -72.517 5.901 100.841 1.00 69.94 184 LEU A O 1
ATOM 1473 N N . ILE A 1 185 ? -71.933 5.883 103.006 1.00 70.19 185 ILE A N 1
ATOM 1474 C CA . ILE A 1 185 ? -73.170 5.251 103.465 1.00 70.19 185 ILE A CA 1
ATOM 1475 C C . ILE A 1 185 ? -74.139 6.374 103.824 1.00 70.19 185 ILE A C 1
ATOM 1477 O O . ILE A 1 185 ? -74.103 6.908 104.933 1.00 70.19 185 ILE A O 1
ATOM 1481 N N . GLU A 1 186 ? -75.001 6.738 102.880 1.00 61.78 186 GLU A N 1
ATOM 1482 C CA . GLU A 1 186 ? -76.179 7.546 103.180 1.00 61.78 186 GLU A CA 1
ATOM 1483 C C . GLU A 1 186 ? -77.165 6.667 103.951 1.00 61.78 186 GLU A C 1
ATOM 1485 O O . GLU A 1 186 ? -77.827 5.782 103.412 1.00 61.78 186 GLU A O 1
ATOM 1490 N N . SER A 1 187 ? -77.183 6.858 105.265 1.00 60.06 187 SER A N 1
ATOM 1491 C CA . SER A 1 187 ? -78.162 6.251 106.150 1.00 60.06 187 SER A CA 1
ATOM 1492 C C . SER A 1 187 ? -79.200 7.316 106.477 1.00 60.06 187 SER A C 1
ATOM 1494 O O . SER A 1 187 ? -78.842 8.333 107.075 1.00 60.06 187 SER A O 1
ATOM 1496 N N . ASP A 1 188 ? -80.476 7.065 106.155 1.00 59.47 188 ASP A N 1
ATOM 1497 C CA . ASP A 1 188 ? -81.640 7.784 106.708 1.00 59.47 188 ASP A CA 1
ATOM 1498 C C . ASP A 1 188 ? -81.799 7.432 108.198 1.00 59.47 188 ASP A C 1
ATOM 1500 O O . ASP A 1 188 ? -82.781 6.858 108.682 1.00 59.47 188 ASP A O 1
ATOM 1504 N N . SER A 1 189 ? -80.739 7.707 108.946 1.00 63.12 189 SER A N 1
ATOM 1505 C CA . SER A 1 189 ? -80.587 7.347 110.332 1.00 63.12 189 SER A CA 1
ATOM 1506 C C . SER A 1 189 ? -81.270 8.400 111.186 1.00 63.12 189 SER A C 1
ATOM 1508 O O . SER A 1 189 ? -80.714 9.461 111.462 1.00 63.12 189 SER A O 1
ATOM 1510 N N . LYS A 1 190 ? -82.442 8.062 111.731 1.00 59.84 190 LYS A N 1
ATOM 1511 C CA . LYS A 1 190 ? -83.057 8.819 112.838 1.00 59.84 190 LYS A CA 1
ATOM 1512 C C . LYS A 1 190 ? -82.240 8.744 114.138 1.00 59.84 190 LYS A C 1
ATOM 1514 O O . LYS A 1 190 ? -82.738 9.111 115.195 1.00 59.84 190 LYS A O 1
ATOM 1519 N N . LEU A 1 191 ? -81.013 8.218 114.111 1.00 64.69 191 LEU A N 1
ATOM 1520 C CA . LEU A 1 191 ? -80.145 8.104 115.281 1.00 64.69 191 LEU A CA 1
ATOM 1521 C C . LEU A 1 191 ? -79.757 9.487 115.820 1.00 64.69 191 LEU A C 1
ATOM 1523 O O . LEU A 1 191 ? -79.723 9.656 117.032 1.00 64.69 191 LEU A O 1
ATOM 1527 N N . VAL A 1 192 ? -79.574 10.486 114.947 1.00 63.53 192 VAL A N 1
ATOM 1528 C CA . VAL A 1 192 ? -79.348 11.885 115.359 1.00 63.53 192 VAL A CA 1
ATOM 1529 C C . VAL A 1 192 ? -80.587 12.456 116.067 1.00 63.53 192 VAL A C 1
ATOM 1531 O O . VAL A 1 192 ? -80.460 13.048 117.134 1.00 63.53 192 VAL A O 1
ATOM 1534 N N . GLU A 1 193 ? -81.793 12.191 115.552 1.00 61.88 193 GLU A N 1
ATOM 1535 C CA . GLU A 1 193 ? -83.062 12.586 116.196 1.00 61.88 193 GLU A CA 1
ATOM 1536 C C . GLU A 1 193 ? -83.326 11.816 117.508 1.00 61.88 193 GLU A C 1
ATOM 1538 O O . GLU A 1 193 ? -83.892 12.361 118.451 1.00 61.88 193 GLU A O 1
ATOM 1543 N N . ARG A 1 194 ? -82.896 10.550 117.614 1.00 61.16 194 ARG A N 1
ATOM 1544 C CA . ARG A 1 194 ? -83.030 9.732 118.837 1.00 61.16 194 ARG A CA 1
ATOM 1545 C C . ARG A 1 194 ? -82.004 10.083 119.917 1.00 61.16 194 ARG A C 1
ATOM 1547 O O . ARG A 1 194 ? -82.304 9.898 121.094 1.00 61.16 194 ARG A O 1
ATOM 1554 N N . LEU A 1 195 ? -80.830 10.602 119.550 1.00 59.34 195 LEU A N 1
ATOM 1555 C CA . LEU A 1 195 ? -79.829 11.109 120.497 1.00 59.34 195 LEU A CA 1
ATOM 1556 C C . LEU A 1 195 ? -80.287 12.408 121.183 1.00 59.34 195 LEU A C 1
ATOM 1558 O O . LEU A 1 195 ? -79.937 12.628 122.337 1.00 59.34 195 LEU A O 1
ATOM 1562 N N 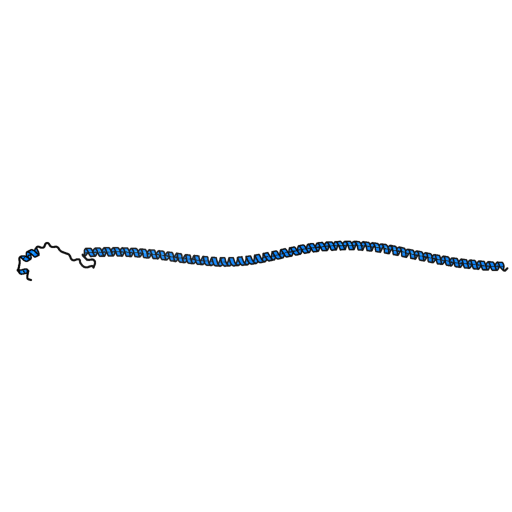. GLN A 1 196 ? -81.143 13.214 120.540 1.00 58.06 196 GLN A N 1
ATOM 1563 C CA . GLN A 1 196 ? -81.721 14.434 121.132 1.00 58.06 196 GLN A CA 1
ATOM 1564 C C . GLN A 1 196 ? -82.679 14.175 122.311 1.00 58.06 196 GLN A C 1
ATOM 1566 O O . GLN A 1 196 ? -82.986 15.100 123.055 1.00 58.06 196 GLN A O 1
ATOM 1571 N N . ILE A 1 197 ? -83.152 12.939 122.513 1.00 58.16 197 ILE A N 1
ATOM 1572 C CA . ILE A 1 197 ? -84.090 12.591 123.599 1.00 58.16 197 ILE A CA 1
ATOM 1573 C C . ILE A 1 197 ? -83.347 12.270 124.912 1.00 58.16 197 ILE A C 1
ATOM 1575 O O . ILE A 1 197 ? -83.956 12.238 125.978 1.00 58.16 197 ILE A O 1
ATOM 1579 N N . ASN A 1 198 ? -82.025 12.073 124.867 1.00 55.22 198 ASN A N 1
ATOM 1580 C CA . ASN A 1 198 ? -81.211 11.779 126.045 1.00 55.22 198 ASN A CA 1
ATOM 1581 C C . ASN A 1 198 ? -80.151 12.873 126.248 1.00 55.22 198 ASN A C 1
ATOM 1583 O O . ASN A 1 198 ? -79.036 12.768 125.737 1.00 55.22 198 ASN A O 1
ATOM 1587 N N . GLU A 1 199 ? -80.477 13.903 127.041 1.00 57.69 199 GLU A N 1
ATOM 1588 C CA . GLU A 1 199 ? -79.539 14.980 127.427 1.00 57.69 199 GLU A CA 1
ATOM 1589 C C . GLU A 1 199 ? -78.232 14.456 128.056 1.00 57.69 199 GLU A C 1
ATOM 1591 O O . GLU A 1 199 ? -77.219 15.147 128.040 1.00 57.69 199 GLU A O 1
ATOM 1596 N N . PHE A 1 200 ? -78.210 13.214 128.554 1.00 58.28 200 PHE A N 1
ATOM 1597 C CA . PHE A 1 200 ? -77.025 12.597 129.154 1.00 58.28 200 PHE A CA 1
ATOM 1598 C C . PHE A 1 200 ? -75.895 12.268 128.155 1.00 58.28 200 PHE A C 1
ATOM 1600 O O . PHE A 1 200 ? -74.753 12.101 128.569 1.00 58.28 200 PHE A O 1
ATOM 1607 N N . LEU A 1 201 ? -76.177 12.169 126.849 1.00 56.44 201 LEU A N 1
ATOM 1608 C CA . LEU A 1 201 ? -75.185 11.767 125.834 1.00 56.44 201 LEU A CA 1
ATOM 1609 C C . LEU A 1 201 ? -74.718 12.910 124.917 1.00 56.44 201 LEU A C 1
ATOM 1611 O O . LEU A 1 201 ? -73.923 12.665 124.016 1.00 56.44 201 LEU A O 1
ATOM 1615 N N . TYR A 1 202 ? -75.177 14.148 125.131 1.00 51.97 202 TYR A N 1
ATOM 1616 C CA . TYR A 1 202 ? -74.802 15.298 124.291 1.00 51.97 202 TYR A CA 1
ATOM 1617 C C . TYR A 1 202 ? -73.573 16.072 124.807 1.00 51.97 202 TYR A C 1
ATOM 1619 O O . TYR A 1 202 ? -73.130 17.030 124.179 1.00 51.97 202 TYR A O 1
ATOM 1627 N N . SER A 1 203 ? -73.013 15.679 125.954 1.00 54.47 203 SER A N 1
ATOM 1628 C CA . SER A 1 203 ? -71.897 16.375 126.610 1.00 54.47 203 SER A CA 1
ATOM 1629 C C . SER A 1 203 ? -70.676 15.486 126.884 1.00 54.47 203 SER A C 1
ATOM 1631 O O . SER A 1 203 ? -69.954 15.742 127.848 1.00 54.47 203 SER A O 1
ATOM 1633 N N . ALA A 1 204 ? -70.457 14.445 126.075 1.00 52.84 204 ALA A N 1
ATOM 1634 C CA . ALA A 1 204 ? -69.246 13.619 126.096 1.00 52.84 204 ALA A CA 1
ATOM 1635 C C . ALA A 1 204 ? -68.415 13.841 124.827 1.00 52.84 204 ALA A C 1
ATOM 1637 O O . ALA A 1 204 ? -69.022 13.846 123.732 1.00 52.84 204 ALA A O 1
#